Protein AF-A0A5M9HYX1-F1 (afdb_monomer_lite)

Structure (mmCIF, N/CA/C/O backbone):
data_AF-A0A5M9HYX1-F1
#
_entry.id   AF-A0A5M9HYX1-F1
#
loop_
_atom_site.group_PDB
_atom_site.id
_atom_site.type_symbol
_atom_site.label_atom_id
_atom_site.label_alt_id
_atom_site.label_comp_id
_atom_site.label_asym_id
_atom_site.label_entity_id
_atom_site.label_seq_id
_atom_site.pdbx_PDB_ins_code
_atom_site.Cartn_x
_atom_site.Cartn_y
_atom_site.Cartn_z
_atom_site.occupancy
_atom_site.B_iso_or_equiv
_atom_site.auth_seq_id
_atom_site.auth_comp_id
_atom_site.auth_asym_id
_atom_site.auth_atom_id
_atom_site.pdbx_PDB_model_num
ATOM 1 N N . MET A 1 1 ? -24.600 7.140 15.217 1.00 77.19 1 MET A N 1
ATOM 2 C CA . MET A 1 1 ? -23.310 6.433 15.011 1.00 77.19 1 MET A CA 1
ATOM 3 C C . MET A 1 1 ? -22.660 6.728 13.657 1.00 77.19 1 MET A C 1
ATOM 5 O O . MET A 1 1 ? -21.589 7.320 13.656 1.00 77.19 1 MET A O 1
ATOM 9 N N . LYS A 1 2 ? -23.303 6.422 12.515 1.00 79.56 2 LYS A N 1
ATOM 10 C CA . LYS A 1 2 ? -22.749 6.652 11.156 1.00 79.56 2 LYS A CA 1
ATOM 11 C C . LYS A 1 2 ? -22.252 8.087 10.901 1.00 79.56 2 LYS A C 1
ATOM 13 O O . LYS A 1 2 ? -21.089 8.282 10.567 1.00 79.56 2 LYS A O 1
ATOM 18 N N . LYS A 1 3 ? -23.114 9.088 11.138 1.00 82.44 3 LYS A N 1
ATOM 19 C CA . LYS A 1 3 ? -22.790 10.520 10.962 1.00 82.44 3 LYS A CA 1
ATOM 20 C C . LYS A 1 3 ? -21.574 10.959 11.788 1.00 82.44 3 LYS A C 1
ATOM 22 O O . LYS A 1 3 ? -20.745 11.717 11.305 1.00 82.44 3 LYS A O 1
ATOM 27 N N . LEU A 1 4 ? -21.450 10.440 13.010 1.00 81.88 4 LEU A N 1
ATOM 28 C CA . LEU A 1 4 ? -20.350 10.779 13.909 1.00 81.88 4 LEU A CA 1
ATOM 29 C C . LEU A 1 4 ? -19.015 10.194 13.427 1.00 81.88 4 LEU A C 1
ATOM 31 O O . LEU A 1 4 ? -18.006 10.895 13.443 1.00 81.88 4 LEU A O 1
ATOM 35 N N . ALA A 1 5 ? -19.015 8.934 12.978 1.00 79.81 5 ALA A N 1
ATOM 36 C CA . ALA A 1 5 ? -17.814 8.285 12.451 1.00 79.81 5 ALA A CA 1
ATOM 37 C C . ALA A 1 5 ? -17.297 9.026 11.212 1.00 79.81 5 ALA A C 1
ATOM 39 O O . ALA A 1 5 ? -16.111 9.341 11.130 1.00 79.81 5 ALA A O 1
ATOM 40 N N . PHE A 1 6 ? -18.211 9.384 10.305 1.00 84.19 6 PHE A N 1
ATOM 41 C CA . PHE A 1 6 ? -17.900 10.166 9.114 1.00 84.19 6 PHE A CA 1
ATOM 42 C C . PHE A 1 6 ? -17.363 11.562 9.453 1.00 84.19 6 PHE A C 1
ATOM 44 O O . PHE A 1 6 ? -16.302 11.945 8.967 1.00 84.19 6 PHE A O 1
ATOM 51 N N . TYR A 1 7 ? -18.045 12.303 10.334 1.00 85.62 7 TYR A N 1
ATOM 52 C CA . TYR A 1 7 ? -17.614 13.643 10.738 1.00 85.62 7 TYR A CA 1
ATOM 53 C C . TYR A 1 7 ? -16.210 13.632 11.348 1.00 85.62 7 TYR A C 1
ATOM 55 O O . TYR A 1 7 ? -15.381 14.484 11.037 1.00 85.62 7 TYR A O 1
ATOM 63 N N . ARG A 1 8 ? -15.905 12.634 12.184 1.00 83.31 8 ARG A N 1
ATOM 64 C CA . ARG A 1 8 ? -14.584 12.521 12.805 1.00 83.31 8 ARG A CA 1
ATOM 65 C C . ARG A 1 8 ? -13.491 12.146 11.811 1.00 83.31 8 ARG A C 1
ATOM 67 O O . ARG A 1 8 ? -12.391 12.685 11.909 1.00 83.31 8 ARG A O 1
ATOM 74 N N . LEU A 1 9 ? -13.794 11.268 10.856 1.00 84.00 9 LEU A N 1
ATOM 75 C CA . LEU A 1 9 ? -12.880 10.945 9.762 1.00 84.00 9 LEU A CA 1
ATOM 76 C C . LEU A 1 9 ? -12.568 12.202 8.932 1.00 84.00 9 LEU A C 1
ATOM 78 O O . LEU A 1 9 ? -11.401 12.521 8.724 1.00 84.00 9 LEU A O 1
ATOM 82 N N . MET A 1 10 ? -13.599 12.963 8.550 1.00 86.75 10 MET A N 1
ATOM 83 C CA . MET A 1 10 ? -13.468 14.243 7.841 1.00 86.75 10 MET A CA 1
ATOM 84 C C . MET A 1 10 ? -12.666 15.280 8.632 1.00 86.75 10 MET A C 1
ATOM 86 O O . MET A 1 10 ? -11.810 15.953 8.068 1.00 86.75 10 MET A O 1
ATOM 90 N N . LEU A 1 11 ? -12.889 15.392 9.944 1.00 86.19 11 LEU A N 1
ATOM 91 C CA . LEU A 1 11 ? -12.129 16.303 10.801 1.00 86.19 11 LEU A CA 1
ATOM 92 C C . LEU A 1 11 ? -10.643 15.920 10.858 1.00 86.19 11 LEU A C 1
ATOM 94 O O . LEU A 1 11 ? -9.778 16.787 10.751 1.00 86.19 11 LEU A O 1
ATOM 98 N N . SER A 1 12 ? -10.348 14.624 11.001 1.00 83.94 12 SER A N 1
ATOM 99 C CA . SER A 1 12 ? -8.974 14.105 10.993 1.00 83.94 12 SER A CA 1
ATOM 100 C C . SER A 1 12 ? -8.287 14.368 9.652 1.00 83.94 12 SER A C 1
ATOM 102 O O . SER A 1 12 ? -7.138 14.810 9.616 1.00 83.94 12 SER A O 1
ATOM 104 N N . LEU A 1 13 ? -9.020 14.185 8.550 1.00 86.62 13 LEU A N 1
ATOM 105 C CA . LEU A 1 13 ? -8.536 14.496 7.212 1.00 86.62 13 LEU A CA 1
ATOM 106 C C . LEU A 1 13 ? -8.251 15.989 7.046 1.00 86.62 13 LEU A C 1
ATOM 108 O O . LEU A 1 13 ? -7.158 16.358 6.630 1.00 86.62 13 LEU A O 1
ATOM 112 N N . ARG A 1 14 ? -9.196 16.847 7.439 1.00 89.25 14 ARG A N 1
ATOM 113 C CA . ARG A 1 14 ? -9.050 18.305 7.368 1.00 89.25 14 ARG A CA 1
ATOM 114 C C . ARG A 1 14 ? -7.842 18.789 8.163 1.00 89.25 14 ARG A C 1
ATOM 116 O O . ARG A 1 14 ? -7.107 19.642 7.683 1.00 89.25 14 ARG A O 1
ATOM 123 N N . ARG A 1 15 ? -7.610 18.234 9.356 1.00 87.81 15 ARG A N 1
ATOM 124 C CA . ARG A 1 15 ? -6.464 18.603 10.200 1.00 87.81 15 ARG A CA 1
ATOM 125 C C . ARG A 1 15 ? -5.123 18.252 9.553 1.00 87.81 15 ARG A C 1
ATOM 127 O O . ARG A 1 15 ? -4.161 18.989 9.719 1.00 87.81 15 ARG A O 1
ATOM 134 N N . ASN A 1 16 ? -5.065 17.141 8.825 1.00 88.81 16 ASN A N 1
ATOM 135 C CA . ASN A 1 16 ? -3.835 16.635 8.220 1.00 88.81 16 ASN A CA 1
ATOM 136 C C . ASN A 1 16 ? -3.693 16.993 6.728 1.00 88.81 16 ASN A C 1
ATOM 138 O O . ASN A 1 16 ? -2.739 16.546 6.098 1.00 88.81 16 ASN A O 1
ATOM 142 N N . ILE A 1 17 ? -4.599 17.794 6.150 1.00 89.69 17 ILE A N 1
ATOM 143 C CA . ILE A 1 17 ? -4.681 17.994 4.694 1.00 89.69 17 ILE A CA 1
ATOM 144 C C . ILE A 1 17 ? -3.400 18.576 4.088 1.00 89.69 17 ILE A C 1
ATOM 146 O O . ILE A 1 17 ? -2.934 18.082 3.069 1.00 89.69 17 ILE A O 1
ATOM 150 N N . LEU A 1 18 ? -2.779 19.563 4.741 1.00 90.88 18 LEU A N 1
ATOM 151 C CA . LEU A 1 18 ? -1.524 20.163 4.270 1.00 90.88 18 LEU A CA 1
ATOM 152 C C . LEU A 1 18 ? -0.380 19.147 4.256 1.00 90.88 18 LEU A C 1
ATOM 154 O O . LEU A 1 18 ? 0.424 19.114 3.332 1.00 90.88 18 LEU A O 1
ATOM 158 N N . LEU A 1 19 ? -0.339 18.282 5.266 1.00 91.75 19 LEU A N 1
ATOM 159 C CA . LEU A 1 19 ? 0.675 17.246 5.395 1.00 91.75 19 LEU A CA 1
ATOM 160 C C . LEU A 1 19 ? 0.443 16.105 4.390 1.00 91.75 19 LEU A C 1
ATOM 162 O O . LEU A 1 19 ? 1.401 15.564 3.848 1.00 91.75 19 LEU A O 1
ATOM 166 N N . PHE A 1 20 ? -0.813 15.790 4.070 1.00 91.19 20 PHE A N 1
ATOM 167 C CA . PHE A 1 20 ? -1.160 14.880 2.978 1.00 91.19 20 PHE A CA 1
ATOM 168 C C . PHE A 1 20 ? -0.775 15.428 1.608 1.00 91.19 20 PHE A C 1
ATOM 170 O O . PHE A 1 20 ? -0.193 14.698 0.811 1.00 91.19 20 PHE A O 1
ATOM 177 N N . LEU A 1 21 ? -1.035 16.711 1.347 1.00 90.81 21 LEU A N 1
ATOM 178 C CA . LEU A 1 21 ? -0.577 17.368 0.123 1.00 90.81 21 LEU A CA 1
ATOM 179 C C . LEU A 1 21 ? 0.949 17.337 0.027 1.00 90.81 21 LEU A C 1
ATOM 181 O O . LEU A 1 21 ? 1.484 16.987 -1.020 1.00 90.81 21 LEU A O 1
ATOM 185 N N . PHE A 1 22 ? 1.648 17.608 1.131 1.00 93.19 22 PHE A N 1
ATOM 186 C CA . PHE A 1 22 ? 3.102 17.486 1.191 1.00 93.19 22 PHE A CA 1
ATOM 187 C C . PHE A 1 22 ? 3.576 16.064 0.849 1.00 93.19 22 PHE A C 1
ATOM 189 O O . PHE A 1 22 ? 4.457 15.910 0.009 1.00 93.19 22 PHE A O 1
ATOM 196 N N . TYR A 1 23 ? 2.956 15.019 1.410 1.00 92.81 23 TYR A N 1
ATOM 197 C CA . TYR A 1 23 ? 3.283 13.629 1.066 1.00 92.81 23 TYR A CA 1
ATOM 198 C C . TYR A 1 23 ? 3.056 13.308 -0.412 1.00 92.81 23 TYR A C 1
ATOM 200 O O . TYR A 1 23 ? 3.896 12.641 -1.011 1.00 92.81 23 TYR A O 1
ATOM 208 N N . MET A 1 24 ? 1.975 13.809 -1.015 1.00 89.81 24 MET A N 1
ATOM 209 C CA . MET A 1 24 ? 1.713 13.634 -2.448 1.00 89.81 24 MET A CA 1
ATOM 210 C C . MET A 1 24 ? 2.771 14.328 -3.312 1.00 89.81 24 MET A C 1
ATOM 212 O O . MET A 1 24 ? 3.262 13.736 -4.269 1.00 89.81 24 MET A O 1
ATOM 216 N N . VAL A 1 25 ? 3.162 15.557 -2.964 1.00 91.06 25 VAL A N 1
ATOM 217 C CA . VAL A 1 25 ? 4.220 16.288 -3.680 1.00 91.06 25 VAL A CA 1
ATOM 218 C C . VAL A 1 25 ? 5.556 15.559 -3.551 1.00 91.06 25 VAL A C 1
ATOM 220 O O . VAL A 1 25 ? 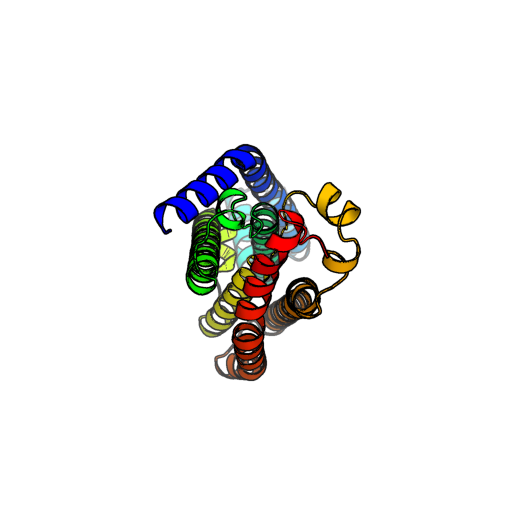6.224 15.338 -4.558 1.00 91.06 25 VAL A O 1
ATOM 223 N N . CYS A 1 26 ? 5.925 15.121 -2.344 1.00 91.88 26 CYS A N 1
ATOM 224 C CA . CYS A 1 26 ? 7.136 14.331 -2.132 1.00 91.88 26 CYS A CA 1
ATOM 225 C C . CYS A 1 26 ? 7.109 13.020 -2.921 1.00 91.88 26 CYS A C 1
ATOM 227 O O . CYS A 1 26 ? 8.112 12.681 -3.537 1.00 91.88 26 CYS A O 1
ATOM 229 N N . TYR A 1 27 ? 5.978 12.309 -2.942 1.00 90.94 27 TYR A N 1
ATOM 230 C CA . TYR A 1 27 ? 5.803 11.102 -3.751 1.00 90.94 27 TYR A CA 1
ATOM 231 C C . TYR A 1 27 ? 6.035 11.386 -5.238 1.00 90.94 27 TYR A C 1
ATOM 233 O O . TYR A 1 27 ? 6.806 10.672 -5.873 1.00 90.94 27 TYR A O 1
ATOM 241 N N . LEU A 1 28 ? 5.431 12.442 -5.792 1.00 88.50 28 LEU A N 1
ATOM 242 C CA . LEU A 1 28 ? 5.590 12.792 -7.206 1.00 88.50 28 LEU A CA 1
ATOM 243 C C . LEU A 1 28 ? 7.037 13.167 -7.540 1.00 88.50 28 LEU A C 1
ATOM 245 O O . LEU A 1 28 ? 7.610 12.620 -8.475 1.00 88.50 28 LEU A O 1
ATOM 249 N N . VAL A 1 29 ? 7.655 14.054 -6.757 1.00 90.88 29 VAL A N 1
ATOM 250 C CA . VAL A 1 29 ? 9.040 14.486 -7.002 1.00 90.88 29 VAL A CA 1
ATOM 251 C C . VAL A 1 29 ? 10.006 13.311 -6.867 1.00 90.88 29 VAL A C 1
ATOM 253 O O . VAL A 1 29 ? 10.835 13.091 -7.746 1.00 90.88 29 VAL A O 1
ATOM 256 N N . LEU A 1 30 ? 9.887 12.527 -5.793 1.00 91.50 30 LEU A N 1
ATOM 257 C CA . LEU A 1 30 ? 10.798 11.419 -5.520 1.00 91.50 30 LEU A CA 1
ATOM 258 C C . LEU A 1 30 ? 10.635 10.282 -6.534 1.00 91.50 30 LEU A C 1
ATOM 260 O O . LEU A 1 30 ? 11.639 9.750 -6.999 1.00 91.50 30 LEU A O 1
ATOM 264 N N . SER A 1 31 ? 9.398 9.945 -6.915 1.00 89.00 31 SER A N 1
ATOM 265 C CA . SER A 1 31 ? 9.146 8.927 -7.942 1.00 89.00 31 SER A CA 1
ATOM 266 C C . SER A 1 31 ? 9.724 9.342 -9.294 1.00 89.00 31 SER A C 1
ATOM 268 O O . SER A 1 31 ? 10.441 8.549 -9.894 1.00 89.00 31 SER A O 1
ATOM 270 N N . ILE A 1 32 ? 9.525 10.593 -9.732 1.00 88.62 32 ILE A N 1
ATOM 271 C CA . ILE A 1 32 ? 10.112 11.117 -10.977 1.00 88.62 32 ILE A CA 1
ATOM 272 C C . ILE A 1 32 ? 11.642 11.047 -10.938 1.00 88.62 32 ILE A C 1
ATOM 274 O O . ILE A 1 32 ? 12.259 10.582 -11.895 1.00 88.62 32 ILE A O 1
ATOM 278 N N . VAL A 1 33 ? 12.266 11.490 -9.842 1.00 92.00 33 VAL A N 1
ATOM 279 C CA . VAL A 1 33 ? 13.731 11.475 -9.701 1.00 92.00 33 VAL A CA 1
ATOM 280 C C . VAL A 1 33 ? 14.272 10.049 -9.763 1.00 92.00 33 VAL A C 1
ATOM 282 O O . VAL A 1 33 ? 15.200 9.789 -10.5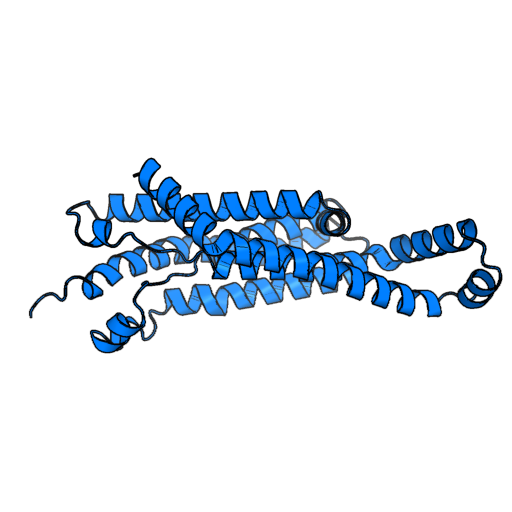24 1.00 92.00 33 VAL A O 1
ATOM 285 N N . VAL A 1 34 ? 13.687 9.119 -9.004 1.00 92.38 34 VAL A N 1
ATOM 286 C CA . VAL A 1 34 ? 14.159 7.728 -8.964 1.00 92.38 34 VAL A CA 1
ATOM 287 C C . VAL A 1 34 ? 13.928 7.021 -10.291 1.00 92.38 34 VAL A C 1
ATOM 289 O O . VAL A 1 34 ? 14.829 6.345 -10.771 1.00 92.38 34 VAL A O 1
ATOM 292 N N . ILE A 1 35 ? 12.774 7.212 -10.925 1.00 89.00 35 ILE A N 1
ATOM 293 C CA . ILE A 1 35 ? 12.481 6.605 -12.225 1.00 89.00 35 ILE A CA 1
ATOM 294 C C . ILE A 1 35 ? 13.428 7.128 -13.305 1.00 89.00 35 ILE A C 1
ATOM 296 O O . ILE A 1 35 ? 13.983 6.327 -14.053 1.00 89.00 35 ILE A O 1
ATOM 300 N N . ASN A 1 36 ? 13.671 8.440 -13.369 1.00 89.31 36 ASN A N 1
ATOM 301 C CA . ASN A 1 36 ? 14.640 9.000 -14.312 1.00 89.31 36 ASN A CA 1
ATOM 302 C C . ASN A 1 36 ? 16.054 8.482 -14.036 1.00 89.31 36 ASN A C 1
ATOM 304 O O . ASN A 1 36 ? 16.766 8.131 -14.970 1.00 89.31 36 ASN A O 1
ATOM 308 N N . HIS A 1 37 ? 16.449 8.389 -12.764 1.00 91.69 37 HIS A N 1
ATOM 309 C CA . HIS A 1 37 ? 17.758 7.865 -12.385 1.00 91.69 37 HIS A CA 1
ATOM 310 C C . HIS A 1 37 ? 17.932 6.396 -12.786 1.00 91.69 37 HIS A C 1
ATOM 312 O O . HIS A 1 37 ? 18.950 6.040 -13.369 1.00 91.69 37 HIS A O 1
ATOM 318 N N . VAL A 1 38 ? 16.930 5.555 -12.523 1.00 91.56 38 VAL A N 1
ATOM 319 C CA . VAL A 1 38 ? 16.941 4.135 -12.899 1.00 91.56 38 VAL A CA 1
ATOM 320 C C . VAL A 1 38 ? 16.935 3.973 -14.415 1.00 91.56 38 VAL A C 1
ATOM 322 O O . VAL A 1 38 ? 17.724 3.199 -14.938 1.00 91.56 38 VAL A O 1
ATOM 325 N N . THR A 1 39 ? 16.116 4.747 -15.129 1.00 90.06 39 THR A N 1
ATOM 326 C CA . THR A 1 39 ? 16.079 4.723 -16.601 1.00 90.06 39 THR A CA 1
ATOM 327 C C . THR A 1 39 ? 17.426 5.124 -17.190 1.00 90.06 39 THR A C 1
ATOM 329 O O . THR A 1 39 ? 17.899 4.484 -18.118 1.00 90.06 39 THR A O 1
ATOM 332 N N . TYR A 1 40 ? 18.075 6.144 -16.625 1.00 88.31 40 TYR A N 1
ATOM 333 C CA . TYR A 1 40 ? 19.410 6.567 -17.040 1.00 88.31 40 TYR A CA 1
ATOM 334 C C . TYR A 1 40 ? 20.468 5.483 -16.800 1.00 88.31 40 TYR A C 1
ATOM 336 O O . TYR A 1 40 ? 21.314 5.264 -17.659 1.00 88.31 40 TYR A O 1
ATOM 344 N N . TRP A 1 41 ? 20.406 4.781 -15.665 1.00 90.31 41 TRP A N 1
ATOM 345 C CA . TRP A 1 41 ? 21.292 3.647 -15.392 1.00 90.31 41 TRP A CA 1
ATOM 346 C C . TRP A 1 41 ? 21.072 2.487 -16.361 1.00 90.31 41 TRP A C 1
ATOM 348 O O . TRP A 1 41 ? 22.038 2.004 -16.935 1.00 90.31 41 TRP A O 1
ATOM 358 N N . LEU A 1 42 ? 19.818 2.088 -16.586 1.00 90.00 42 LEU A N 1
ATOM 359 C CA . LEU A 1 42 ? 19.474 1.018 -17.527 1.00 90.00 42 LEU A CA 1
ATOM 360 C C . LEU A 1 42 ? 19.842 1.381 -18.969 1.00 90.00 42 LEU A C 1
ATOM 362 O O . LEU A 1 42 ? 20.202 0.510 -19.751 1.00 90.00 42 LEU A O 1
ATOM 366 N N . ALA A 1 43 ? 19.801 2.665 -19.328 1.00 87.88 43 ALA A N 1
ATOM 367 C CA . ALA A 1 43 ? 20.183 3.117 -20.658 1.00 87.88 43 ALA A CA 1
ATOM 368 C C . ALA A 1 43 ? 21.663 2.844 -20.984 1.00 87.88 43 ALA A C 1
ATOM 370 O O . ALA A 1 43 ? 21.988 2.652 -22.152 1.00 87.88 43 ALA A O 1
ATOM 371 N N . PHE A 1 44 ? 22.555 2.771 -19.987 1.00 85.94 44 PHE A N 1
ATOM 372 C CA . PHE A 1 44 ? 23.962 2.422 -20.226 1.00 85.94 44 PHE A CA 1
ATOM 373 C C . PHE A 1 44 ? 24.171 0.987 -20.702 1.00 85.94 44 PHE A C 1
ATOM 375 O O . PHE A 1 44 ? 25.194 0.717 -21.332 1.00 85.94 44 PHE A O 1
ATOM 382 N N . ASP A 1 45 ? 23.218 0.094 -20.445 1.00 86.06 45 ASP A N 1
ATOM 383 C CA . ASP A 1 45 ? 23.288 -1.287 -20.920 1.00 86.06 45 ASP A CA 1
ATOM 384 C C . ASP A 1 45 ? 22.979 -1.389 -22.429 1.00 86.06 45 ASP A C 1
ATOM 386 O O . ASP A 1 45 ? 23.237 -2.424 -23.046 1.00 86.06 45 ASP A O 1
ATOM 390 N N . TYR A 1 46 ? 22.483 -0.309 -23.052 1.00 85.25 46 TYR A N 1
ATOM 391 C CA . TYR A 1 46 ? 22.185 -0.261 -24.482 1.00 85.25 46 TYR A CA 1
ATOM 392 C C . TYR A 1 46 ? 23.386 0.271 -25.277 1.00 85.25 46 TYR A C 1
ATOM 394 O O . TYR A 1 46 ? 23.837 1.399 -25.046 1.00 85.25 46 TYR A O 1
ATOM 402 N N . PRO A 1 47 ? 23.882 -0.483 -26.275 1.00 81.94 47 PRO A N 1
ATOM 403 C CA . PRO A 1 47 ? 25.095 -0.128 -27.016 1.00 81.94 47 PRO A CA 1
ATOM 404 C C . PRO A 1 47 ? 24.952 1.180 -27.808 1.00 81.94 47 PRO A C 1
ATOM 406 O O . PRO A 1 47 ? 25.917 1.934 -27.946 1.00 81.94 47 PRO A O 1
ATOM 409 N N . ASP A 1 48 ? 23.739 1.486 -28.271 1.00 83.12 48 ASP A N 1
ATOM 410 C CA . ASP A 1 48 ? 23.445 2.667 -29.086 1.00 83.12 48 ASP A CA 1
ATOM 411 C C . ASP A 1 48 ? 23.105 3.913 -28.255 1.00 83.12 48 ASP A C 1
ATOM 413 O O . ASP A 1 48 ? 22.881 4.991 -28.804 1.00 83.12 48 ASP A O 1
ATOM 417 N N . PHE A 1 49 ? 23.091 3.826 -26.922 1.00 84.62 49 PHE A N 1
ATOM 418 C CA . PHE A 1 49 ? 22.699 4.958 -26.079 1.00 84.62 49 PHE A CA 1
ATOM 419 C C . PHE A 1 49 ? 23.585 6.190 -26.306 1.00 84.62 49 PHE A C 1
ATOM 421 O O . PHE A 1 49 ? 23.086 7.290 -26.544 1.00 84.62 49 PHE A O 1
ATOM 428 N N . ILE A 1 50 ? 24.910 6.012 -26.308 1.00 84.06 50 ILE A N 1
ATOM 429 C CA . ILE A 1 50 ? 25.863 7.120 -26.485 1.00 84.06 50 ILE A CA 1
ATOM 430 C C . ILE A 1 50 ? 25.757 7.718 -27.895 1.00 84.06 50 ILE A C 1
ATOM 432 O O . ILE A 1 50 ? 25.869 8.937 -28.054 1.00 84.06 50 ILE A O 1
ATOM 436 N N . SER A 1 51 ? 25.540 6.890 -28.922 1.00 83.88 51 SER A N 1
ATOM 437 C CA . SER A 1 51 ? 25.417 7.358 -30.307 1.00 83.88 51 SER A CA 1
ATOM 438 C C . SER A 1 51 ? 24.114 8.134 -30.509 1.00 83.88 51 SER A C 1
ATOM 440 O O . SER A 1 51 ? 24.156 9.252 -31.023 1.00 83.88 51 SER A O 1
ATOM 442 N N . ILE A 1 52 ? 22.987 7.621 -30.010 1.00 84.12 52 ILE A N 1
ATOM 443 C CA . ILE A 1 52 ? 21.671 8.270 -30.084 1.00 84.12 52 ILE A CA 1
ATOM 444 C C . ILE A 1 52 ? 21.679 9.596 -29.313 1.00 84.12 52 ILE A C 1
ATOM 446 O O . ILE A 1 52 ? 21.293 10.626 -29.866 1.00 84.12 52 ILE A O 1
ATOM 450 N N . VAL A 1 53 ? 22.215 9.634 -28.090 1.00 84.31 53 VAL A N 1
ATOM 451 C CA . VAL A 1 53 ? 22.332 10.887 -27.315 1.00 84.31 53 VAL A CA 1
ATOM 452 C C . VAL A 1 53 ? 23.169 11.930 -28.061 1.00 84.31 53 VAL A C 1
ATOM 454 O O . VAL A 1 53 ? 22.830 13.114 -28.057 1.00 84.31 53 VAL A O 1
ATOM 457 N N . ARG A 1 54 ? 24.235 11.506 -28.752 1.00 84.62 54 ARG A N 1
ATOM 458 C CA . ARG A 1 54 ? 25.108 12.400 -29.526 1.00 84.62 54 ARG A CA 1
ATOM 459 C C . ARG A 1 54 ? 24.443 12.954 -30.784 1.00 84.62 54 ARG A C 1
ATOM 461 O O . ARG A 1 54 ? 24.765 14.072 -31.178 1.00 84.62 54 ARG A O 1
ATOM 468 N N . THR A 1 55 ? 23.536 12.199 -31.407 1.00 85.94 55 THR A N 1
ATOM 469 C CA . THR A 1 55 ? 22.765 12.675 -32.571 1.00 85.94 55 THR A CA 1
ATOM 470 C C . THR A 1 55 ? 21.779 13.783 -32.200 1.00 85.94 55 THR A C 1
ATOM 472 O O . THR A 1 55 ? 21.457 14.617 -33.041 1.00 85.94 55 THR A O 1
ATOM 475 N N . GLY A 1 56 ? 21.323 13.823 -30.941 1.00 80.88 56 GLY A N 1
ATOM 476 C CA . GLY A 1 56 ? 20.361 14.816 -30.460 1.00 80.88 56 GLY A CA 1
ATOM 477 C C . GLY A 1 56 ? 18.951 14.657 -31.040 1.00 80.88 56 GLY A C 1
ATOM 478 O O . GLY A 1 56 ? 18.111 15.536 -30.828 1.00 80.88 56 GLY A O 1
ATOM 479 N N . ASP A 1 57 ? 18.675 13.562 -31.756 1.00 87.56 57 ASP A N 1
ATOM 480 C CA . ASP A 1 57 ? 17.356 13.292 -32.317 1.00 87.56 57 ASP A CA 1
ATOM 481 C C . ASP A 1 57 ? 16.388 12.865 -31.208 1.00 87.56 57 ASP A C 1
ATOM 483 O O . ASP A 1 57 ? 16.551 11.835 -30.549 1.00 87.56 57 ASP A O 1
ATOM 487 N N . ARG A 1 58 ? 15.357 13.687 -30.994 1.00 86.81 58 ARG A N 1
ATOM 488 C CA . ARG A 1 58 ? 14.352 13.453 -29.954 1.00 86.81 58 ARG A CA 1
ATOM 489 C C . ARG A 1 58 ? 13.505 12.217 -30.227 1.00 86.81 58 ARG A C 1
ATOM 491 O O . ARG A 1 58 ? 13.053 11.613 -29.262 1.00 86.81 58 ARG A O 1
ATOM 498 N N . SER A 1 59 ? 13.278 11.866 -31.492 1.00 89.69 59 SER A N 1
ATOM 499 C CA . SER A 1 59 ? 12.446 10.716 -31.858 1.00 89.69 59 SER A CA 1
ATOM 500 C C . SER A 1 59 ? 13.135 9.405 -31.480 1.00 89.69 59 SER A C 1
ATOM 502 O O . SER A 1 59 ? 12.608 8.640 -30.679 1.00 89.69 59 SER A O 1
ATOM 504 N N . LEU A 1 60 ? 14.386 9.236 -31.913 1.00 87.19 60 LEU A N 1
ATOM 505 C CA . LEU A 1 60 ? 15.221 8.084 -31.569 1.00 87.19 60 LEU A CA 1
ATOM 506 C C . LEU A 1 60 ? 15.446 7.954 -30.057 1.00 87.19 60 LEU A C 1
ATOM 508 O O . LEU A 1 60 ? 15.429 6.850 -29.518 1.00 87.19 60 LEU A O 1
ATOM 512 N N . LEU A 1 61 ? 15.624 9.078 -29.352 1.00 86.31 61 LEU A N 1
ATOM 513 C CA . LEU A 1 61 ? 15.748 9.068 -27.894 1.00 86.31 61 LEU A CA 1
ATOM 514 C C . LEU A 1 61 ? 14.445 8.612 -27.214 1.00 86.31 61 LEU A C 1
ATOM 516 O O . LEU A 1 61 ? 14.494 7.873 -26.233 1.00 86.31 61 LEU A O 1
ATOM 520 N N . GLN A 1 62 ? 13.286 9.054 -27.710 1.00 87.44 62 GLN A N 1
ATOM 521 C CA . GLN A 1 62 ? 11.983 8.637 -27.185 1.00 87.44 62 GLN A CA 1
ATOM 522 C C . GLN A 1 62 ? 11.737 7.146 -27.411 1.00 87.44 62 GLN A C 1
ATOM 524 O O . GLN A 1 62 ? 11.322 6.465 -26.473 1.00 87.44 62 GLN A O 1
ATOM 529 N N . ASP A 1 63 ? 12.044 6.643 -28.605 1.00 88.25 63 ASP A N 1
ATOM 530 C CA . ASP A 1 63 ? 11.895 5.228 -28.945 1.00 88.25 63 ASP A CA 1
ATOM 531 C C . ASP A 1 63 ? 12.798 4.352 -28.068 1.00 88.25 63 ASP A C 1
ATOM 533 O O . ASP A 1 63 ? 12.332 3.365 -27.497 1.00 88.25 63 ASP A O 1
ATOM 537 N N . LEU A 1 64 ? 14.055 4.764 -27.860 1.00 88.38 64 LEU A N 1
ATOM 538 C CA . LEU A 1 64 ? 14.986 4.072 -26.967 1.00 88.38 64 LEU A CA 1
ATOM 539 C C . LEU A 1 64 ? 14.475 4.044 -25.519 1.00 88.38 64 LEU A C 1
ATOM 541 O O . LEU A 1 64 ? 14.471 2.994 -24.883 1.00 88.38 64 LEU A O 1
ATOM 545 N N . VAL A 1 65 ? 14.013 5.180 -24.985 1.00 87.94 65 VAL A N 1
ATOM 546 C CA . VAL A 1 65 ? 13.456 5.244 -23.620 1.00 87.94 65 VAL A CA 1
ATOM 547 C C . VAL A 1 65 ? 12.223 4.353 -23.488 1.00 87.94 65 VAL A C 1
ATOM 549 O O . VAL A 1 65 ? 12.065 3.664 -22.481 1.00 87.94 65 VAL A O 1
ATOM 552 N N . PHE A 1 66 ? 11.353 4.337 -24.495 1.00 87.31 66 PHE A N 1
ATOM 553 C CA . PHE A 1 66 ? 10.168 3.488 -24.489 1.00 87.31 66 PHE A CA 1
ATOM 554 C C . PHE A 1 66 ? 10.535 2.001 -24.520 1.00 87.31 66 PHE A C 1
ATOM 556 O O . PHE A 1 66 ? 9.968 1.213 -23.760 1.00 87.31 66 PHE A O 1
ATOM 563 N N . GLN A 1 67 ? 11.533 1.629 -25.323 1.00 89.00 67 GLN A N 1
ATOM 564 C CA . GLN A 1 67 ? 12.072 0.274 -25.363 1.00 89.00 67 GLN A CA 1
ATOM 565 C C . GLN A 1 67 ? 12.653 -0.146 -24.005 1.00 89.00 67 GLN A C 1
ATOM 567 O O . GLN A 1 67 ? 12.283 -1.204 -23.497 1.00 89.00 67 GLN A O 1
ATOM 572 N N . ILE A 1 68 ? 13.467 0.708 -23.369 1.00 89.69 68 ILE A N 1
ATOM 573 C CA . ILE A 1 68 ? 14.015 0.465 -22.022 1.00 89.69 68 ILE A CA 1
ATOM 574 C C . ILE A 1 68 ? 12.890 0.187 -21.021 1.00 89.69 68 ILE A C 1
ATOM 576 O O . ILE A 1 68 ? 12.981 -0.752 -20.225 1.00 89.69 68 ILE A O 1
ATOM 580 N N . ILE A 1 69 ? 11.821 0.989 -21.061 1.00 86.81 69 ILE A N 1
ATOM 581 C CA . ILE A 1 69 ? 10.677 0.852 -20.153 1.00 86.81 69 ILE A CA 1
ATOM 582 C C . ILE A 1 69 ? 9.946 -0.477 -20.367 1.00 86.81 69 ILE A C 1
ATOM 584 O O . ILE A 1 69 ? 9.589 -1.133 -19.387 1.00 86.81 69 ILE A O 1
ATOM 588 N N . ILE A 1 70 ? 9.729 -0.881 -21.620 1.00 85.94 70 ILE A N 1
ATOM 589 C CA . ILE A 1 70 ? 9.056 -2.144 -21.951 1.00 85.94 70 ILE A CA 1
ATOM 590 C C . ILE A 1 70 ? 9.906 -3.345 -21.538 1.00 85.94 70 ILE A C 1
ATOM 592 O O . ILE A 1 70 ? 9.394 -4.272 -20.914 1.00 85.94 70 ILE A O 1
ATOM 596 N N . GLU A 1 71 ? 11.197 -3.343 -21.857 1.00 87.62 71 GLU A N 1
ATOM 597 C CA . GLU A 1 71 ? 12.077 -4.479 -21.567 1.00 87.62 71 GLU A CA 1
ATOM 598 C C . GLU A 1 71 ? 12.315 -4.649 -20.059 1.00 87.62 71 GLU A C 1
ATOM 600 O O . GLU A 1 71 ? 12.420 -5.772 -19.569 1.00 87.62 71 GLU A O 1
ATOM 605 N N . ASN A 1 72 ? 12.298 -3.551 -19.295 1.00 87.62 72 ASN A N 1
ATOM 606 C CA . ASN A 1 72 ? 12.531 -3.549 -17.847 1.00 87.62 72 ASN A CA 1
ATOM 607 C C . ASN A 1 72 ? 11.253 -3.320 -17.025 1.00 87.62 72 ASN A C 1
ATOM 609 O O . ASN A 1 72 ? 11.307 -2.844 -15.886 1.00 87.62 72 ASN A O 1
ATOM 613 N N . GLN A 1 73 ? 10.089 -3.670 -17.575 1.00 84.50 73 GLN A N 1
ATOM 614 C CA . GLN A 1 73 ? 8.776 -3.377 -16.991 1.00 84.50 73 GLN A CA 1
ATOM 615 C C . GLN A 1 73 ? 8.646 -3.831 -15.521 1.00 84.50 73 GLN A C 1
ATOM 617 O O . GLN A 1 73 ? 8.100 -3.110 -14.684 1.00 84.50 73 GLN A O 1
ATOM 622 N N . THR A 1 74 ? 9.203 -4.998 -15.171 1.00 84.50 74 THR A N 1
ATOM 623 C CA . THR A 1 74 ? 9.196 -5.555 -13.803 1.00 84.50 74 THR A CA 1
ATOM 624 C C . THR A 1 74 ? 9.910 -4.660 -12.789 1.00 84.50 74 THR A C 1
ATOM 626 O O . THR A 1 74 ? 9.432 -4.511 -11.664 1.00 84.50 74 THR A O 1
ATOM 629 N N . VAL A 1 75 ? 11.003 -4.001 -13.177 1.00 86.69 75 VAL A N 1
ATOM 630 C CA . VAL A 1 75 ? 11.749 -3.073 -12.312 1.00 86.69 75 VAL A CA 1
ATOM 631 C C . VAL A 1 75 ? 10.898 -1.844 -11.998 1.00 86.69 75 VAL A C 1
ATOM 633 O O . VAL A 1 75 ? 10.754 -1.466 -10.831 1.00 86.69 75 VAL A O 1
ATOM 636 N N . TYR A 1 76 ? 10.264 -1.260 -13.016 1.00 87.31 76 TYR A N 1
ATOM 637 C CA . TYR A 1 76 ? 9.375 -0.110 -12.842 1.00 87.31 76 TYR A CA 1
ATOM 638 C C . TYR A 1 76 ? 8.145 -0.449 -11.990 1.00 87.31 76 TYR A C 1
ATOM 640 O O . TYR A 1 76 ? 7.723 0.378 -11.177 1.00 87.31 76 TYR A O 1
ATOM 648 N N . HIS A 1 77 ? 7.617 -1.674 -12.087 1.00 85.25 77 HIS A N 1
ATOM 649 C CA . HIS A 1 77 ? 6.566 -2.158 -11.187 1.00 85.25 77 HIS A CA 1
ATOM 650 C C . HIS A 1 77 ? 7.007 -2.183 -9.732 1.00 85.25 77 HIS A C 1
ATOM 652 O O . HIS A 1 77 ? 6.308 -1.635 -8.882 1.00 85.25 77 HIS A O 1
ATOM 658 N N . CYS A 1 78 ? 8.164 -2.776 -9.439 1.00 86.31 78 CYS A N 1
ATOM 659 C CA . CYS A 1 78 ? 8.688 -2.860 -8.077 1.00 86.31 78 CYS A CA 1
ATOM 660 C C . CYS A 1 78 ? 8.896 -1.466 -7.469 1.00 86.31 78 CYS A C 1
ATOM 662 O O . CYS A 1 78 ? 8.511 -1.220 -6.325 1.00 86.31 78 CYS A O 1
ATOM 664 N N . ILE A 1 79 ? 9.445 -0.531 -8.249 1.00 88.31 79 ILE A N 1
ATOM 665 C CA . ILE A 1 79 ? 9.649 0.860 -7.824 1.00 88.31 79 ILE A CA 1
ATOM 666 C C . ILE A 1 79 ? 8.304 1.549 -7.562 1.00 88.31 79 ILE A C 1
ATOM 668 O O . ILE A 1 79 ? 8.107 2.145 -6.500 1.00 88.31 79 ILE A O 1
ATOM 672 N N . SER A 1 80 ? 7.356 1.439 -8.498 1.00 88.12 80 SER A N 1
ATOM 673 C CA . SER A 1 80 ? 6.016 2.021 -8.358 1.00 88.12 80 SER A CA 1
ATOM 674 C C . SER A 1 80 ? 5.276 1.446 -7.147 1.00 88.12 80 SER A C 1
ATOM 676 O O . SER A 1 80 ? 4.672 2.194 -6.373 1.00 88.12 80 SER A O 1
ATOM 678 N N . ALA A 1 81 ? 5.391 0.139 -6.908 1.00 86.88 81 ALA A N 1
ATOM 679 C CA . ALA A 1 81 ? 4.823 -0.531 -5.748 1.00 86.88 81 ALA A CA 1
ATOM 680 C C . ALA A 1 81 ? 5.419 -0.055 -4.433 1.00 86.88 81 ALA A C 1
ATOM 682 O O . ALA A 1 81 ? 4.666 0.274 -3.515 1.00 86.88 81 ALA A O 1
ATOM 683 N N . LEU A 1 82 ? 6.743 0.052 -4.351 1.00 88.62 82 LEU A N 1
ATOM 684 C CA . LEU A 1 82 ? 7.421 0.545 -3.160 1.00 88.62 82 LEU A CA 1
ATOM 685 C C . LEU A 1 82 ? 6.940 1.952 -2.797 1.00 88.62 82 LEU A C 1
ATOM 687 O O . LEU A 1 82 ? 6.527 2.188 -1.660 1.00 88.62 82 LEU A O 1
ATOM 691 N N . PHE A 1 83 ? 6.923 2.875 -3.762 1.00 90.06 83 PHE A N 1
ATOM 692 C CA . PHE A 1 83 ? 6.473 4.244 -3.510 1.00 90.06 83 PHE A CA 1
ATOM 693 C C . PHE A 1 83 ? 4.991 4.316 -3.145 1.00 90.06 83 PHE A C 1
ATOM 695 O O . PHE A 1 83 ? 4.618 5.042 -2.222 1.00 90.06 83 PHE A O 1
ATOM 702 N N . THR A 1 84 ? 4.145 3.558 -3.842 1.00 89.38 84 THR A N 1
ATOM 703 C CA . THR A 1 84 ? 2.693 3.559 -3.621 1.00 89.38 84 THR A CA 1
ATOM 704 C C . THR A 1 84 ? 2.346 2.998 -2.243 1.00 89.38 84 THR A C 1
ATOM 706 O O . THR A 1 84 ? 1.602 3.625 -1.486 1.00 89.38 84 THR A O 1
ATOM 709 N N . LEU A 1 85 ? 2.939 1.864 -1.861 1.00 87.94 85 LEU A N 1
ATOM 710 C CA . LEU A 1 85 ? 2.735 1.258 -0.544 1.00 87.94 85 LEU A CA 1
ATOM 711 C C . LEU A 1 85 ? 3.296 2.135 0.584 1.00 87.94 85 LEU A C 1
ATOM 713 O O . LEU A 1 85 ? 2.635 2.285 1.615 1.00 87.94 85 LEU A O 1
ATOM 717 N N . ALA A 1 86 ? 4.457 2.769 0.388 1.00 89.75 86 ALA A N 1
ATOM 718 C CA . ALA A 1 86 ? 5.033 3.695 1.364 1.00 89.75 86 ALA A CA 1
ATOM 719 C C . ALA A 1 86 ? 4.140 4.925 1.584 1.00 89.75 86 ALA A C 1
ATOM 721 O O . ALA A 1 86 ? 3.894 5.324 2.724 1.00 89.75 86 ALA A O 1
ATOM 722 N N . LEU A 1 87 ? 3.598 5.503 0.509 1.00 90.81 87 LEU A N 1
ATOM 723 C CA . LEU A 1 87 ? 2.676 6.633 0.589 1.00 90.81 87 LEU A CA 1
ATOM 724 C C . LEU A 1 87 ? 1.398 6.259 1.352 1.00 90.81 87 LEU A C 1
ATOM 726 O O . LEU A 1 87 ? 0.985 6.973 2.267 1.00 90.81 87 LEU A O 1
ATOM 730 N N . ILE A 1 88 ? 0.802 5.110 1.032 1.00 89.44 88 ILE A N 1
ATOM 731 C CA . ILE A 1 88 ? -0.399 4.604 1.712 1.00 89.44 88 ILE A CA 1
ATOM 732 C C . ILE A 1 88 ? -0.129 4.361 3.197 1.00 89.44 88 ILE A C 1
ATOM 734 O O . ILE A 1 88 ? -0.954 4.715 4.047 1.00 89.44 88 ILE A O 1
ATOM 738 N N . TRP A 1 89 ? 1.036 3.807 3.529 1.00 88.19 89 TRP A N 1
ATOM 739 C CA . TRP A 1 89 ? 1.464 3.627 4.911 1.00 88.19 89 TRP A CA 1
ATOM 740 C C . TRP A 1 89 ? 1.562 4.966 5.656 1.00 88.19 89 TRP A C 1
ATOM 742 O O . TRP A 1 89 ? 0.960 5.113 6.724 1.00 88.19 89 TRP A O 1
ATOM 752 N N . LEU A 1 90 ? 2.218 5.976 5.071 1.00 89.94 90 LEU A N 1
ATOM 753 C CA . LEU A 1 90 ? 2.332 7.325 5.647 1.00 89.94 90 LEU A CA 1
ATOM 754 C C . LEU A 1 90 ? 0.964 7.983 5.875 1.00 89.94 90 LEU A C 1
ATOM 756 O O . LEU A 1 90 ? 0.720 8.558 6.942 1.00 89.94 90 LEU A O 1
ATOM 760 N N . PHE A 1 91 ? 0.046 7.865 4.913 1.00 89.38 91 PHE A N 1
ATOM 761 C CA . PHE A 1 91 ? -1.334 8.336 5.065 1.00 89.38 91 PHE A CA 1
ATOM 762 C C . PHE A 1 91 ? -2.051 7.617 6.209 1.00 89.38 91 PHE A C 1
ATOM 764 O O . PHE A 1 91 ? -2.680 8.253 7.062 1.00 89.38 91 PHE A O 1
ATOM 771 N N . SER A 1 92 ? -1.924 6.292 6.270 1.00 86.88 92 SER A N 1
ATOM 772 C CA . SER A 1 92 ? -2.579 5.482 7.291 1.00 86.88 92 SER A CA 1
ATOM 773 C C . SER A 1 92 ? -2.069 5.774 8.705 1.00 86.88 92 SER A C 1
ATOM 775 O O . SER A 1 92 ? -2.871 5.824 9.645 1.00 86.88 92 SER A O 1
ATOM 777 N N . LEU A 1 93 ? -0.764 6.022 8.869 1.00 83.00 93 LEU A N 1
ATOM 778 C CA . LEU A 1 93 ? -0.152 6.389 10.152 1.00 83.00 93 LEU A CA 1
ATOM 779 C C . LEU A 1 93 ? -0.746 7.674 10.739 1.00 83.00 93 LEU A C 1
ATOM 781 O O . LEU A 1 93 ? -0.885 7.797 11.955 1.00 83.00 93 LEU A O 1
ATOM 785 N N . ARG A 1 94 ? -1.113 8.634 9.886 1.00 85.25 94 ARG A N 1
ATOM 786 C CA . ARG A 1 94 ? -1.671 9.931 10.302 1.00 85.25 94 ARG A CA 1
ATOM 787 C C . ARG A 1 94 ? -3.177 9.907 10.540 1.00 85.25 94 ARG A C 1
ATOM 789 O O . ARG A 1 94 ? -3.715 10.863 11.098 1.00 85.25 94 ARG A O 1
ATOM 796 N N . LEU A 1 95 ? -3.845 8.816 10.173 1.00 83.94 95 LEU A N 1
ATOM 797 C CA . LEU A 1 95 ? -5.257 8.560 10.450 1.00 83.94 95 LEU A CA 1
ATOM 798 C C . LEU A 1 95 ? -5.389 7.425 11.471 1.00 83.94 95 LEU A C 1
ATOM 800 O O . LEU A 1 95 ? -5.896 6.355 11.123 1.00 83.94 95 LEU A O 1
ATOM 804 N N . PRO A 1 96 ? -4.933 7.593 12.724 1.00 79.94 96 PRO A N 1
ATOM 805 C CA . PRO A 1 96 ? -5.044 6.526 13.701 1.00 79.94 96 PRO A CA 1
ATOM 806 C C . PRO A 1 96 ? -6.510 6.161 13.949 1.00 79.94 96 PRO A C 1
ATOM 808 O O . PRO A 1 96 ? -7.423 6.993 13.852 1.00 79.94 96 PRO A O 1
ATOM 811 N N . LEU A 1 97 ? -6.734 4.894 14.279 1.00 80.44 97 LEU A N 1
ATOM 812 C CA . LEU A 1 97 ? -8.019 4.445 14.784 1.00 80.44 97 LEU A CA 1
ATOM 813 C C . LEU A 1 97 ? -8.172 5.026 16.193 1.00 80.44 97 LEU A C 1
ATOM 815 O O . LEU A 1 97 ? -7.297 4.822 17.026 1.00 80.44 97 LEU A O 1
ATOM 819 N N . GLN A 1 98 ? -9.241 5.779 16.452 1.00 74.12 98 GLN A N 1
ATOM 820 C CA . GLN A 1 98 ? -9.473 6.429 17.746 1.00 74.12 98 GLN A CA 1
ATOM 821 C C . GLN A 1 98 ? -10.967 6.478 18.067 1.00 74.12 98 GLN A C 1
ATOM 823 O O . GLN A 1 98 ? -11.784 6.824 17.208 1.00 74.12 98 GLN A O 1
ATOM 828 N N . LEU A 1 99 ? -11.336 6.257 19.328 1.00 75.06 99 LEU A N 1
ATOM 829 C CA . LEU A 1 99 ? -12.697 6.503 19.817 1.00 75.06 99 LEU A CA 1
ATOM 830 C C . LEU A 1 99 ? -12.870 7.973 20.248 1.00 75.06 99 LEU A C 1
ATOM 832 O O . LEU A 1 99 ? -11.891 8.599 20.667 1.00 75.06 99 LEU A O 1
ATOM 836 N N . PRO A 1 100 ? -14.051 8.596 20.068 1.00 72.88 100 PRO A N 1
ATOM 837 C CA . PRO A 1 100 ? -14.273 9.962 20.537 1.00 72.88 100 PRO A CA 1
ATOM 838 C C . PRO A 1 100 ? -14.267 9.987 22.057 1.00 72.88 100 PRO A C 1
ATOM 840 O O . PRO A 1 100 ? -14.914 9.137 22.658 1.00 72.88 100 PRO A O 1
ATOM 843 N N . GLY A 1 101 ? -13.633 10.999 22.659 1.00 69.56 101 GLY A N 1
ATOM 844 C CA . GLY A 1 101 ? -13.685 11.228 24.110 1.00 69.56 101 GLY A CA 1
ATOM 845 C C . GLY A 1 101 ? -15.113 11.139 24.659 1.00 69.56 101 GLY A C 1
ATOM 846 O O . GLY A 1 101 ? -15.382 10.416 25.608 1.00 69.56 101 GLY A O 1
ATOM 847 N N . ALA A 1 102 ? -16.058 11.773 23.959 1.00 68.06 102 ALA A N 1
ATOM 848 C CA . ALA A 1 102 ? -17.477 11.749 24.306 1.00 68.06 102 ALA A CA 1
ATOM 849 C C . ALA A 1 102 ? -18.115 10.345 24.288 1.00 68.06 102 ALA A C 1
ATOM 851 O O . ALA A 1 102 ? -19.041 10.097 25.052 1.00 68.06 102 ALA A O 1
ATOM 852 N N . LEU A 1 103 ? -17.637 9.414 23.450 1.00 74.88 103 LEU A N 1
ATOM 853 C CA . LEU A 1 103 ? -18.140 8.037 23.463 1.00 74.88 103 LEU A CA 1
ATOM 854 C C . LEU A 1 103 ? -17.534 7.190 24.582 1.00 74.88 103 LEU A C 1
ATOM 856 O O . LEU A 1 103 ? -18.154 6.196 24.933 1.00 74.88 103 LEU A O 1
ATOM 860 N N . TYR A 1 104 ? -16.386 7.565 25.154 1.00 69.69 104 TYR A N 1
ATOM 861 C CA . TYR A 1 104 ? -15.920 6.934 26.392 1.00 69.69 104 TYR A CA 1
ATOM 862 C C . TYR A 1 104 ? -16.810 7.315 27.584 1.00 69.69 104 TYR A C 1
ATOM 864 O O . TYR A 1 104 ? -16.977 6.516 28.486 1.00 69.69 104 TYR A O 1
ATOM 872 N N . VAL A 1 105 ? -17.421 8.505 27.569 1.00 67.56 105 VAL A N 1
ATOM 873 C CA . VAL A 1 105 ? -18.312 9.000 28.640 1.00 67.56 105 VAL A CA 1
ATOM 874 C C . VAL A 1 105 ? -19.767 8.543 28.460 1.00 67.56 105 VAL A C 1
ATOM 876 O O . VAL A 1 105 ? -20.541 8.491 29.410 1.00 67.56 105 VAL A O 1
ATOM 879 N N . CYS A 1 106 ? -20.173 8.240 27.229 1.00 72.06 106 CYS A N 1
ATOM 880 C CA . CYS A 1 106 ? -21.552 7.889 26.914 1.00 72.06 106 CYS A CA 1
ATOM 881 C C . CYS A 1 106 ? -21.911 6.483 27.445 1.00 72.06 106 CYS A C 1
ATOM 883 O O . CYS A 1 106 ? -21.145 5.546 27.196 1.00 72.06 106 CYS A O 1
ATOM 885 N N . PRO A 1 107 ? -23.106 6.282 28.046 1.00 69.44 107 PRO A N 1
ATOM 886 C CA . PRO A 1 107 ? -23.594 4.970 28.500 1.00 69.44 107 PRO A CA 1
ATOM 887 C C . PRO A 1 107 ? -23.967 4.015 27.347 1.00 69.44 107 PRO A C 1
ATOM 889 O O . PRO A 1 107 ? -24.684 3.038 27.547 1.00 69.44 107 PRO A O 1
ATOM 892 N N . ALA A 1 108 ? -23.514 4.291 26.121 1.00 77.25 108 ALA A N 1
ATOM 893 C CA . ALA A 1 108 ? -23.725 3.416 24.977 1.00 77.25 108 ALA A CA 1
ATOM 894 C C . ALA A 1 108 ? -23.122 2.027 25.242 1.00 77.25 108 ALA A C 1
ATOM 896 O O . ALA A 1 108 ? -22.005 1.906 25.754 1.00 77.25 108 ALA A O 1
ATOM 897 N N . GLY A 1 109 ? -23.844 0.974 24.853 1.00 81.56 109 GLY A N 1
ATOM 898 C CA . GLY A 1 109 ? -23.405 -0.401 2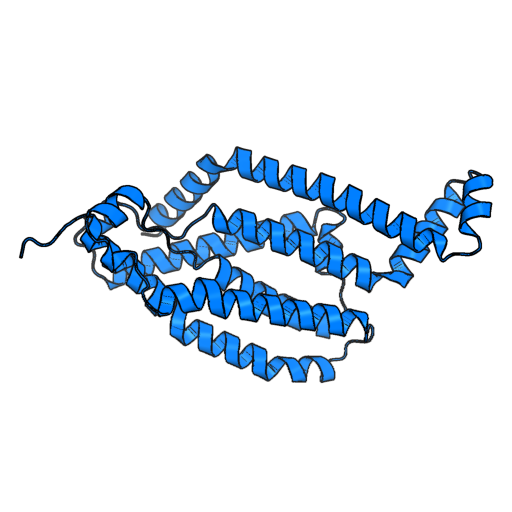5.075 1.00 81.56 109 GLY A CA 1
ATOM 899 C C . GLY A 1 109 ? -22.091 -0.730 24.356 1.00 81.56 109 GLY A C 1
ATOM 900 O O . GLY A 1 109 ? -21.737 -0.128 23.338 1.00 81.56 109 GLY A O 1
ATOM 901 N N . LYS A 1 110 ? -21.371 -1.749 24.847 1.00 83.62 110 LYS A N 1
ATOM 902 C CA . LYS A 1 110 ? -20.118 -2.241 24.234 1.00 83.62 110 LYS A CA 1
ATOM 903 C C . LYS A 1 110 ? -20.292 -2.542 22.737 1.00 83.62 110 LYS A C 1
ATOM 905 O O . LYS A 1 110 ? -19.438 -2.184 21.927 1.00 83.62 110 LYS A O 1
ATOM 910 N N . ALA A 1 111 ? -21.418 -3.159 22.369 1.00 85.56 111 ALA A N 1
ATOM 911 C CA . ALA A 1 111 ? -21.751 -3.501 20.987 1.00 85.56 111 ALA A CA 1
ATOM 912 C C . ALA A 1 111 ? -21.853 -2.262 20.079 1.00 85.56 111 ALA A C 1
ATOM 914 O O . ALA A 1 111 ? -21.326 -2.264 18.965 1.00 85.56 111 ALA A O 1
ATOM 915 N N . ASP A 1 112 ? -22.450 -1.181 20.581 1.00 84.50 112 ASP A N 1
ATOM 916 C CA . ASP A 1 112 ? -22.597 0.080 19.860 1.00 84.50 112 ASP A CA 1
ATOM 917 C C . ASP A 1 112 ? -21.236 0.748 19.642 1.00 84.50 112 ASP A C 1
ATOM 919 O O . ASP A 1 112 ? -20.880 1.095 18.510 1.00 84.50 112 ASP A O 1
ATOM 923 N N . LYS A 1 113 ? -20.416 0.858 20.696 1.00 85.38 113 LYS A N 1
ATOM 924 C CA . LYS A 1 113 ? -19.051 1.412 20.608 1.00 85.38 113 LYS A CA 1
ATOM 925 C C . LYS A 1 113 ? -18.187 0.625 19.604 1.00 85.38 113 LYS A C 1
ATOM 927 O O . LYS A 1 113 ? -17.482 1.224 18.786 1.00 85.38 113 LYS A O 1
ATOM 932 N N . LEU A 1 114 ? -18.298 -0.706 19.592 1.00 86.44 114 LEU A N 1
ATOM 933 C CA . LEU A 1 114 ? -17.610 -1.571 18.626 1.00 86.44 114 LEU A CA 1
ATOM 934 C C . LEU A 1 114 ? -18.130 -1.370 17.192 1.00 86.44 114 LEU A C 1
ATOM 936 O O . LEU A 1 114 ? -17.343 -1.325 16.244 1.00 86.44 114 LEU A O 1
ATOM 940 N N . HIS A 1 115 ? -19.445 -1.212 17.015 1.00 87.38 115 HIS A N 1
ATOM 941 C CA . HIS A 1 115 ? -20.045 -0.922 15.713 1.00 87.38 115 HIS A CA 1
ATOM 942 C C . HIS A 1 115 ? -19.526 0.404 15.139 1.00 87.38 115 HIS A C 1
ATOM 944 O O . HIS A 1 115 ? -19.178 0.467 13.960 1.00 87.38 115 HIS A O 1
ATOM 950 N N . TYR A 1 116 ? -19.388 1.445 15.970 1.00 87.88 116 TYR A N 1
ATOM 951 C CA . TYR A 1 116 ? -18.753 2.705 15.565 1.00 87.88 116 TYR A CA 1
ATOM 952 C C . TYR A 1 116 ? -17.315 2.493 15.078 1.00 87.88 116 TYR A C 1
ATOM 954 O O . TYR A 1 116 ? -16.955 2.991 14.011 1.00 87.88 116 TYR A O 1
ATOM 962 N N . LEU A 1 117 ? -16.500 1.743 15.827 1.00 86.88 117 LEU A N 1
ATOM 963 C CA . LEU A 1 117 ? -15.106 1.475 15.464 1.00 86.88 117 LEU A CA 1
ATOM 964 C C . LEU A 1 117 ? -14.985 0.722 14.138 1.00 86.88 117 LEU A C 1
ATOM 966 O O . LEU A 1 117 ? -14.165 1.098 13.304 1.00 86.88 117 LEU A O 1
ATOM 970 N N . ARG A 1 118 ? -15.827 -0.295 13.913 1.00 89.31 118 ARG A N 1
ATOM 971 C CA . ARG A 1 118 ? -15.885 -1.021 12.633 1.00 89.31 118 ARG A CA 1
ATOM 972 C C . ARG A 1 118 ? -16.238 -0.089 11.478 1.00 89.31 118 ARG A C 1
ATOM 974 O O . ARG A 1 118 ? -15.639 -0.182 10.413 1.00 89.31 118 ARG A O 1
ATOM 981 N N . LEU A 1 119 ? -17.171 0.834 11.695 1.00 88.75 119 LEU A N 1
ATOM 982 C CA . LEU A 1 119 ? -17.599 1.785 10.672 1.00 88.75 119 LEU A CA 1
ATOM 983 C C . LEU A 1 119 ? -16.521 2.828 10.363 1.00 88.75 119 LEU A C 1
ATOM 985 O O . LEU A 1 119 ? -16.311 3.168 9.202 1.00 88.75 119 LEU A O 1
ATOM 989 N N . TYR A 1 120 ? -15.800 3.296 11.383 1.00 88.88 120 TYR A N 1
ATOM 990 C CA . TYR A 1 120 ? -14.642 4.169 11.198 1.00 88.88 120 TYR A CA 1
ATOM 991 C C . TYR A 1 120 ? -13.504 3.445 10.466 1.00 88.88 120 TYR A C 1
ATOM 993 O O . TYR A 1 120 ? -12.916 4.014 9.550 1.00 88.88 120 TYR A O 1
ATOM 1001 N N . LEU A 1 121 ? -13.218 2.188 10.827 1.00 89.62 121 LEU A N 1
ATOM 1002 C CA . LEU A 1 121 ? -12.218 1.356 10.151 1.00 89.62 121 LEU A CA 1
ATOM 1003 C C . LEU A 1 121 ? -12.572 1.162 8.671 1.00 89.62 121 LEU A C 1
ATOM 1005 O O . LEU A 1 121 ? -11.724 1.386 7.812 1.00 89.62 121 LEU A O 1
ATOM 1009 N N . ALA A 1 122 ? -13.828 0.820 8.371 1.00 90.06 122 ALA A N 1
ATOM 1010 C CA . ALA A 1 122 ? -14.316 0.707 6.999 1.00 90.06 122 ALA A CA 1
ATOM 1011 C C . ALA A 1 122 ? -14.166 2.033 6.238 1.00 90.06 122 ALA A C 1
ATOM 1013 O O . ALA A 1 122 ? -13.632 2.039 5.135 1.00 90.06 122 ALA A O 1
ATOM 1014 N N . GLY A 1 123 ? -14.538 3.161 6.856 1.00 88.25 123 GLY A N 1
ATOM 1015 C CA . GLY A 1 123 ? -14.351 4.496 6.282 1.00 88.25 123 GLY A CA 1
ATOM 1016 C C . GLY A 1 123 ? -12.884 4.820 5.969 1.00 88.25 123 GLY A C 1
ATOM 1017 O O . GLY A 1 123 ? -12.569 5.339 4.897 1.00 88.25 123 GLY A O 1
ATOM 1018 N N . LYS A 1 124 ? -11.963 4.462 6.870 1.00 91.06 124 LYS A N 1
ATOM 1019 C CA . LYS A 1 124 ? -10.519 4.615 6.654 1.00 91.06 124 LYS A CA 1
ATOM 1020 C C . LYS A 1 124 ? -10.036 3.772 5.472 1.00 91.06 124 LYS A C 1
ATOM 1022 O O . LYS A 1 124 ? -9.354 4.304 4.604 1.00 91.06 124 LYS A O 1
ATOM 1027 N N . ILE A 1 125 ? -10.431 2.501 5.401 1.00 90.88 125 ILE A N 1
ATOM 1028 C CA . ILE A 1 125 ? -10.071 1.615 4.284 1.00 90.88 125 ILE A CA 1
ATOM 1029 C C . ILE A 1 125 ? -10.616 2.172 2.965 1.00 90.88 125 ILE A C 1
ATOM 1031 O O . ILE A 1 125 ? -9.861 2.275 2.004 1.00 90.88 125 ILE A O 1
ATOM 1035 N N . THR A 1 126 ? -11.879 2.612 2.919 1.00 90.88 126 THR A N 1
ATOM 1036 C CA . THR A 1 126 ? -12.453 3.211 1.700 1.00 90.88 126 THR A CA 1
ATOM 1037 C C . THR A 1 126 ? -11.691 4.451 1.244 1.00 90.88 126 THR A C 1
ATOM 1039 O O . THR A 1 126 ? -11.527 4.666 0.048 1.00 90.88 126 THR A O 1
ATOM 1042 N N . LEU A 1 127 ? -11.170 5.243 2.185 1.00 90.75 127 LEU A N 1
ATOM 1043 C CA . LEU A 1 127 ? -10.361 6.413 1.871 1.00 90.75 127 LEU A CA 1
ATOM 1044 C C . LEU A 1 127 ? -8.997 6.034 1.290 1.00 90.75 127 LEU A C 1
ATOM 1046 O O . LEU A 1 127 ? -8.564 6.648 0.320 1.00 90.75 127 LEU A O 1
ATOM 1050 N N . LEU A 1 128 ? -8.337 5.018 1.852 1.00 91.25 128 LEU A N 1
ATOM 1051 C CA . LEU A 1 128 ? -7.070 4.507 1.319 1.00 91.25 128 LEU A CA 1
ATOM 1052 C C . LEU A 1 128 ? -7.251 3.882 -0.072 1.00 91.25 128 LEU A C 1
ATOM 1054 O O . LEU A 1 128 ? -6.397 4.071 -0.931 1.00 91.25 128 LEU A O 1
ATOM 1058 N N . VAL A 1 129 ? -8.376 3.204 -0.325 1.00 91.12 129 VAL A N 1
ATOM 1059 C CA . VAL A 1 129 ? -8.736 2.705 -1.666 1.00 91.12 129 VAL A CA 1
ATOM 1060 C C . VAL A 1 129 ? -8.930 3.859 -2.644 1.00 91.12 129 VAL A C 1
ATOM 1062 O O . VAL A 1 129 ? -8.387 3.819 -3.742 1.00 91.12 129 VAL A O 1
ATOM 1065 N N . LEU A 1 130 ? -9.645 4.912 -2.248 1.00 91.38 130 LEU A N 1
ATOM 1066 C CA . LEU A 1 130 ? -9.829 6.089 -3.095 1.00 91.38 130 LEU A CA 1
ATOM 1067 C C . LEU A 1 130 ? -8.496 6.796 -3.385 1.00 91.38 130 LEU A C 1
ATOM 1069 O O . LEU A 1 130 ? -8.254 7.199 -4.519 1.00 91.38 130 LEU A O 1
ATOM 1073 N N . LEU A 1 131 ? -7.608 6.890 -2.393 1.00 90.06 131 LEU A N 1
ATOM 1074 C CA . LEU A 1 131 ? -6.250 7.401 -2.580 1.00 90.06 131 LEU A CA 1
ATOM 1075 C C . LEU A 1 131 ? -5.456 6.541 -3.572 1.00 90.06 131 LEU A C 1
ATOM 1077 O O . LEU A 1 131 ? -4.829 7.094 -4.471 1.00 90.06 131 LEU A O 1
ATOM 1081 N N . LEU A 1 132 ? -5.508 5.212 -3.441 1.00 90.44 132 LEU A N 1
ATOM 1082 C CA . LEU A 1 132 ? -4.854 4.294 -4.375 1.00 90.44 132 LEU A CA 1
ATOM 1083 C C . LEU A 1 132 ? -5.364 4.505 -5.802 1.00 90.44 132 LEU A C 1
ATOM 1085 O O . LEU A 1 132 ? -4.553 4.616 -6.712 1.00 90.44 132 LEU A O 1
ATOM 1089 N N . LEU A 1 133 ? -6.680 4.638 -5.992 1.00 88.88 133 LEU A N 1
ATOM 1090 C CA . LEU A 1 133 ? -7.267 4.914 -7.307 1.00 88.88 133 LEU A CA 1
ATOM 1091 C C . LEU A 1 133 ? -6.751 6.232 -7.900 1.00 88.88 133 LEU A C 1
ATOM 1093 O O . LEU A 1 133 ? -6.358 6.262 -9.065 1.00 88.88 133 LEU A O 1
ATOM 1097 N N . ILE A 1 134 ? -6.679 7.300 -7.096 1.00 87.62 134 ILE A N 1
ATOM 1098 C CA . ILE A 1 134 ? -6.115 8.589 -7.527 1.00 87.62 134 ILE A CA 1
ATOM 1099 C C . ILE A 1 134 ? -4.653 8.423 -7.952 1.00 87.62 134 ILE A C 1
ATOM 1101 O O . ILE A 1 134 ? -4.291 8.863 -9.038 1.00 87.62 134 ILE A O 1
ATOM 1105 N N . ILE A 1 135 ? -3.831 7.760 -7.131 1.00 86.69 135 ILE A N 1
ATOM 1106 C CA . ILE A 1 135 ? -2.417 7.504 -7.442 1.00 86.69 13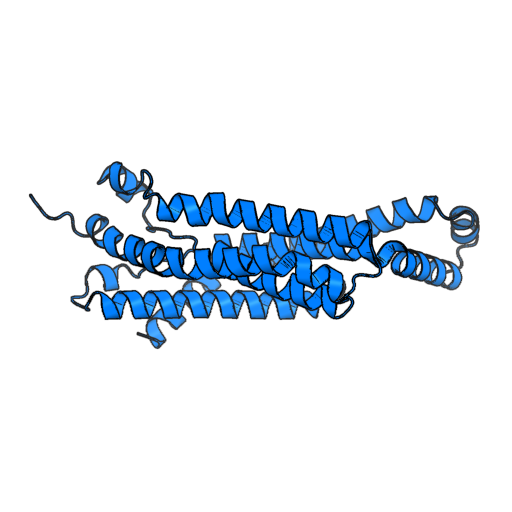5 ILE A CA 1
ATOM 1107 C C . ILE A 1 135 ? -2.297 6.709 -8.745 1.00 86.69 135 ILE A C 1
ATOM 1109 O O . ILE A 1 135 ? -1.489 7.045 -9.605 1.00 86.69 135 ILE A O 1
ATOM 1113 N N . THR A 1 136 ? -3.132 5.690 -8.939 1.00 83.44 136 THR A N 1
ATOM 1114 C CA . THR A 1 136 ? -3.071 4.848 -10.141 1.00 83.44 136 THR A CA 1
ATOM 1115 C C . THR A 1 136 ? -3.506 5.573 -11.406 1.00 83.44 136 THR A C 1
ATOM 1117 O O . THR A 1 136 ? -3.020 5.259 -12.486 1.00 83.44 136 THR A O 1
ATOM 1120 N N . TYR A 1 137 ? -4.365 6.585 -11.278 1.00 81.69 137 TYR A N 1
ATOM 1121 C CA . TYR A 1 137 ? -4.728 7.459 -12.389 1.00 81.69 137 TYR A CA 1
ATOM 1122 C C . TYR A 1 137 ? -3.621 8.477 -12.719 1.00 81.69 137 TYR A C 1
ATOM 1124 O O . TYR A 1 137 ? -3.559 9.001 -13.830 1.00 81.69 137 TYR A O 1
ATOM 1132 N N . THR A 1 138 ? -2.712 8.757 -11.779 1.00 72.56 138 THR A N 1
ATOM 1133 C CA . THR A 1 138 ? -1.558 9.628 -12.022 1.00 72.56 138 THR A CA 1
ATOM 1134 C C . THR A 1 138 ? -0.381 8.844 -12.604 1.00 72.56 138 THR A C 1
ATOM 1136 O O . THR A 1 138 ? 0.319 8.156 -11.869 1.00 72.56 138 THR A O 1
ATOM 1139 N N . GLY A 1 139 ? -0.141 8.980 -13.915 1.00 66.75 139 GLY A N 1
ATOM 1140 C CA . GLY A 1 139 ? 1.061 8.537 -14.646 1.00 66.75 139 GLY A CA 1
ATOM 1141 C C . GLY A 1 139 ? 1.766 7.295 -14.078 1.00 66.75 139 GLY A C 1
ATOM 1142 O O . GLY A 1 139 ? 1.338 6.166 -14.293 1.00 66.75 139 GLY A O 1
ATOM 1143 N N . TRP A 1 140 ? 2.843 7.518 -13.319 1.00 68.81 140 TRP A N 1
ATOM 1144 C CA . TRP A 1 140 ? 3.712 6.480 -12.748 1.00 68.81 140 TRP A CA 1
ATOM 1145 C C . TRP A 1 140 ? 3.042 5.528 -11.744 1.00 68.81 140 TRP A C 1
ATOM 1147 O O . TRP A 1 140 ? 3.488 4.389 -11.579 1.00 68.81 140 TRP A O 1
ATOM 1157 N N . GLY A 1 141 ? 1.961 5.951 -11.089 1.00 68.19 141 GLY A N 1
ATOM 1158 C CA . GLY A 1 141 ? 1.169 5.081 -10.221 1.00 68.19 141 GLY A CA 1
ATOM 1159 C C . GLY A 1 141 ? 0.369 4.034 -11.001 1.00 68.19 141 GLY A C 1
ATOM 1160 O O . GLY A 1 141 ? 0.004 3.005 -10.436 1.00 68.19 141 GLY A O 1
ATOM 1161 N N . GLY A 1 142 ? 0.142 4.241 -12.303 1.00 75.12 142 GLY A N 1
ATOM 1162 C CA . GLY A 1 142 ? -0.526 3.273 -13.179 1.00 75.12 142 GLY A CA 1
ATOM 1163 C C . GLY A 1 142 ? 0.255 1.966 -13.333 1.00 75.12 142 GLY A C 1
ATOM 1164 O O . GLY A 1 142 ? -0.348 0.896 -13.433 1.00 75.12 142 GLY A O 1
ATOM 1165 N N . PHE A 1 143 ? 1.590 2.021 -13.223 1.00 77.38 143 PHE A N 1
ATOM 1166 C CA . PHE A 1 143 ? 2.427 0.820 -13.200 1.00 77.38 143 PHE A CA 1
ATOM 1167 C C . PHE A 1 143 ? 2.074 -0.108 -12.036 1.00 77.38 143 PHE A C 1
ATOM 1169 O O . PHE A 1 143 ? 2.294 -1.305 -12.151 1.00 77.38 143 PHE A O 1
ATOM 1176 N N . PHE A 1 144 ? 1.468 0.371 -10.948 1.00 77.81 144 PHE A N 1
ATOM 1177 C CA . PHE A 1 144 ? 1.076 -0.505 -9.845 1.00 77.81 144 PHE A CA 1
ATOM 1178 C C . PHE A 1 144 ? 0.126 -1.628 -10.289 1.00 77.81 144 PHE A C 1
ATOM 1180 O O . PHE A 1 144 ? 0.261 -2.749 -9.821 1.00 77.81 144 PHE A O 1
ATOM 1187 N N . PHE A 1 145 ? -0.800 -1.363 -11.216 1.00 79.81 145 PHE A N 1
ATOM 1188 C CA . PHE A 1 145 ? -1.781 -2.356 -11.678 1.00 79.81 145 PHE A CA 1
ATOM 1189 C C . PHE A 1 145 ? -1.495 -2.935 -13.063 1.00 79.81 145 PHE A C 1
ATOM 1191 O O . PHE A 1 145 ? -2.265 -3.760 -13.550 1.00 79.81 145 PHE A O 1
ATOM 1198 N N . TYR A 1 146 ? -0.397 -2.542 -13.702 1.00 82.81 146 TYR A N 1
ATOM 1199 C CA . TYR A 1 146 ? -0.080 -2.981 -15.058 1.00 82.81 146 TYR A CA 1
ATOM 1200 C C . TYR A 1 146 ? 0.636 -4.348 -15.065 1.00 82.81 146 TYR A C 1
ATOM 1202 O O . TYR A 1 146 ? 1.739 -4.500 -15.568 1.00 82.81 146 TYR A O 1
ATOM 1210 N N . LEU A 1 147 ? -0.002 -5.361 -14.471 1.00 84.31 147 LEU A N 1
ATOM 1211 C CA . LEU A 1 147 ? 0.498 -6.736 -14.365 1.00 84.31 147 LEU A CA 1
ATOM 1212 C C . LEU A 1 147 ? -0.383 -7.726 -15.126 1.00 84.31 147 LEU A C 1
ATOM 1214 O O . LEU A 1 147 ? -1.560 -7.479 -15.389 1.00 84.31 147 LEU A O 1
ATOM 1218 N N . GLN A 1 148 ? 0.177 -8.905 -15.405 1.00 87.31 148 GLN A N 1
ATOM 1219 C CA . GLN A 1 148 ? -0.597 -10.030 -15.922 1.00 87.31 148 GLN A CA 1
ATOM 1220 C C . GLN A 1 148 ? -1.705 -10.428 -14.921 1.00 87.31 148 GLN A C 1
ATOM 1222 O O . GLN A 1 148 ? -1.474 -10.387 -13.707 1.00 87.31 148 GLN A O 1
ATOM 1227 N N . PRO A 1 149 ? -2.889 -10.875 -15.391 1.00 89.94 149 PRO A N 1
ATOM 1228 C CA . PRO A 1 149 ? -4.027 -11.210 -14.529 1.00 89.94 149 PRO A CA 1
ATOM 1229 C C . PRO A 1 149 ? -3.719 -12.082 -13.292 1.00 89.94 149 PRO A C 1
ATOM 1231 O O . PRO A 1 149 ? -4.178 -11.725 -12.206 1.00 89.94 149 PRO A O 1
ATOM 1234 N N . PRO A 1 150 ? -2.938 -13.181 -13.377 1.00 90.50 150 PRO A N 1
ATOM 1235 C CA . PRO A 1 150 ? -2.638 -14.004 -12.199 1.00 90.50 150 PRO A CA 1
ATOM 1236 C C . PRO A 1 150 ? -1.803 -13.273 -11.135 1.00 90.50 150 PRO A C 1
ATOM 1238 O O . PRO A 1 150 ? -2.050 -13.446 -9.940 1.00 90.50 150 PRO A O 1
ATOM 1241 N N . ALA A 1 151 ? -0.852 -12.429 -11.548 1.00 90.12 151 ALA A N 1
ATOM 1242 C CA . ALA A 1 151 ? -0.055 -11.606 -10.639 1.00 90.12 151 ALA A CA 1
ATOM 1243 C C . ALA A 1 151 ? -0.902 -10.490 -10.009 1.00 90.12 151 ALA A C 1
ATOM 1245 O O . ALA A 1 151 ? -0.807 -10.229 -8.809 1.00 90.12 151 ALA A O 1
ATOM 1246 N N . LEU A 1 152 ? -1.796 -9.885 -10.796 1.00 90.00 152 LEU A N 1
ATOM 1247 C CA . LEU A 1 152 ? -2.720 -8.851 -10.332 1.00 90.00 152 LEU A CA 1
ATOM 1248 C C . LEU A 1 152 ? -3.603 -9.348 -9.174 1.00 90.00 152 LEU A C 1
ATOM 1250 O O . LEU A 1 152 ? -3.794 -8.628 -8.196 1.00 90.00 152 LEU A O 1
ATOM 1254 N N . VAL A 1 153 ? -4.108 -10.585 -9.241 1.00 90.88 153 VAL A N 1
ATOM 1255 C CA . VAL A 1 153 ? -4.926 -11.174 -8.163 1.00 90.88 153 VAL A CA 1
ATOM 1256 C C . VAL A 1 153 ? -4.146 -11.259 -6.851 1.00 90.88 153 VAL A C 1
ATOM 1258 O O . VAL A 1 153 ? -4.661 -10.861 -5.802 1.00 90.88 153 VAL A O 1
ATOM 1261 N N . VAL A 1 154 ? -2.898 -11.734 -6.904 1.00 92.12 154 VAL A N 1
ATOM 1262 C CA . VAL A 1 154 ? -2.025 -11.812 -5.723 1.00 92.12 154 VAL A CA 1
ATOM 1263 C C . VAL A 1 154 ? -1.778 -10.413 -5.168 1.00 92.12 154 VAL A C 1
ATOM 1265 O O . VAL A 1 154 ? -2.008 -10.182 -3.980 1.00 92.12 154 VAL A O 1
ATOM 1268 N N . GLN A 1 155 ? -1.424 -9.450 -6.020 1.00 91.06 155 GLN A N 1
ATOM 1269 C CA . GLN A 1 155 ? -1.169 -8.080 -5.586 1.00 91.06 155 GLN A CA 1
ATOM 1270 C C . GLN A 1 155 ? -2.392 -7.417 -4.952 1.00 91.06 155 GLN A C 1
ATOM 1272 O O . GLN A 1 155 ? -2.267 -6.790 -3.899 1.00 91.06 155 GLN A O 1
ATOM 1277 N N . ILE A 1 156 ? -3.582 -7.567 -5.539 1.00 90.69 156 ILE A N 1
ATOM 1278 C CA . ILE A 1 156 ? -4.828 -7.043 -4.963 1.00 90.69 156 ILE A CA 1
ATOM 1279 C C . ILE A 1 156 ? -5.068 -7.660 -3.583 1.00 90.69 156 ILE A C 1
ATOM 1281 O O . ILE A 1 156 ? -5.395 -6.937 -2.639 1.00 90.69 156 ILE A O 1
ATOM 1285 N N . SER A 1 157 ? -4.862 -8.973 -3.440 1.00 92.00 157 SER A N 1
ATOM 1286 C CA . SER A 1 157 ? -5.045 -9.661 -2.159 1.00 92.00 157 SER A CA 1
ATOM 1287 C C . SER A 1 157 ? -4.082 -9.150 -1.079 1.00 92.00 157 SER A C 1
ATOM 1289 O O . SER A 1 157 ? -4.523 -8.778 0.010 1.00 92.00 157 SER A O 1
ATOM 1291 N N . LEU A 1 158 ? -2.790 -9.025 -1.399 1.00 91.94 158 LEU A N 1
ATOM 1292 C CA . LEU A 1 158 ? -1.760 -8.518 -0.490 1.00 91.94 158 LEU A CA 1
ATOM 1293 C C . LEU A 1 158 ? -2.018 -7.055 -0.117 1.00 91.94 158 LEU A C 1
ATOM 1295 O O . LEU A 1 158 ? -1.918 -6.678 1.052 1.00 91.94 158 LEU A O 1
ATOM 1299 N N . THR A 1 159 ? -2.421 -6.241 -1.093 1.00 90.88 159 THR A N 1
ATOM 1300 C CA . THR A 1 159 ? -2.771 -4.831 -0.883 1.00 90.88 159 THR A CA 1
ATOM 1301 C C . THR A 1 159 ? -3.968 -4.698 0.059 1.00 90.88 159 THR A C 1
ATOM 1303 O O . THR A 1 159 ? -3.948 -3.864 0.964 1.00 90.88 159 THR A O 1
ATOM 1306 N N . ALA A 1 160 ? -4.989 -5.552 -0.077 1.00 91.19 160 ALA A N 1
ATOM 1307 C CA . ALA A 1 160 ? -6.149 -5.547 0.813 1.00 91.19 160 ALA A CA 1
ATOM 1308 C C . ALA A 1 160 ? -5.769 -5.865 2.271 1.00 91.19 160 ALA A C 1
ATOM 1310 O O . ALA A 1 160 ? -6.222 -5.175 3.192 1.00 91.19 160 ALA A O 1
ATOM 1311 N N . PHE A 1 161 ? -4.907 -6.862 2.499 1.00 90.94 161 PHE A N 1
ATOM 1312 C CA . PHE A 1 161 ? -4.432 -7.181 3.849 1.00 90.94 161 PHE A CA 1
ATOM 1313 C C . PHE A 1 161 ? -3.520 -6.095 4.420 1.00 90.94 161 PHE A C 1
ATOM 1315 O O . PHE A 1 161 ? -3.675 -5.740 5.589 1.00 90.94 161 PHE A O 1
ATOM 1322 N N . LEU A 1 162 ? -2.646 -5.493 3.608 1.00 89.00 162 LEU A N 1
ATOM 1323 C CA . LEU A 1 162 ? -1.849 -4.332 4.017 1.00 89.00 162 LEU A CA 1
ATOM 1324 C C . LEU A 1 162 ? -2.732 -3.156 4.428 1.00 89.00 162 LEU A C 1
ATOM 1326 O O . LEU A 1 162 ? -2.483 -2.526 5.454 1.00 89.00 162 LEU A O 1
ATOM 1330 N N . PHE A 1 163 ? -3.801 -2.880 3.680 1.00 89.88 163 PHE A N 1
ATOM 1331 C CA . PHE A 1 163 ? -4.734 -1.803 4.013 1.00 89.88 163 PHE A CA 1
ATOM 1332 C C . PHE A 1 163 ? -5.389 -2.048 5.356 1.00 89.88 163 PHE A C 1
ATOM 1334 O O . PHE A 1 163 ? -5.517 -1.120 6.155 1.00 89.88 163 PHE A O 1
ATOM 1341 N N . LEU A 1 164 ? -5.780 -3.290 5.622 1.00 87.00 164 LEU A N 1
ATOM 1342 C CA . LEU A 1 164 ? -6.358 -3.671 6.895 1.00 87.00 164 LEU A CA 1
ATOM 1343 C C . LEU A 1 164 ? -5.335 -3.544 8.032 1.00 87.00 164 LEU A C 1
ATOM 1345 O O . LEU A 1 164 ? -5.621 -2.867 9.020 1.00 87.00 164 LEU A O 1
ATOM 1349 N N . ALA A 1 165 ? -4.139 -4.114 7.877 1.00 86.12 165 ALA A N 1
ATOM 1350 C CA . ALA A 1 165 ? -3.076 -4.075 8.879 1.00 86.12 165 ALA A CA 1
ATOM 1351 C C . ALA A 1 165 ? -2.645 -2.636 9.201 1.00 86.12 165 ALA A C 1
ATOM 1353 O O . ALA A 1 165 ? -2.626 -2.236 10.364 1.00 86.12 165 ALA A O 1
ATOM 1354 N N . PHE A 1 166 ? -2.399 -1.809 8.182 1.00 83.38 166 PHE A N 1
ATOM 1355 C CA . PHE A 1 166 ? -2.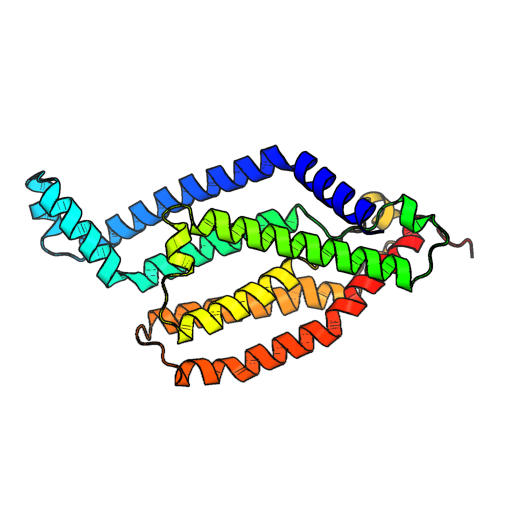078 -0.395 8.370 1.00 83.38 166 PHE A CA 1
ATOM 1356 C C . PHE A 1 166 ? -3.250 0.384 8.961 1.00 83.38 166 PHE A C 1
ATOM 1358 O O . PHE A 1 166 ? -3.039 1.348 9.706 1.00 83.38 166 PHE A O 1
ATOM 1365 N N . SER A 1 167 ? -4.489 0.011 8.635 1.00 85.00 167 SER A N 1
ATOM 1366 C CA . SER A 1 167 ? -5.668 0.688 9.172 1.00 85.00 167 SER A CA 1
ATOM 1367 C C . SER A 1 167 ? -5.877 0.412 10.657 1.00 85.00 167 SER A C 1
ATOM 1369 O O . SER A 1 167 ? -6.307 1.319 11.377 1.00 85.00 167 SER A O 1
ATOM 1371 N N . LEU A 1 168 ? -5.491 -0.776 11.124 1.00 81.44 168 LEU A N 1
ATOM 1372 C CA . LEU A 1 168 ? -5.480 -1.207 12.524 1.00 81.44 168 LEU A CA 1
ATOM 1373 C C . LEU A 1 168 ? -4.288 -0.620 13.295 1.00 81.44 168 LEU A C 1
ATOM 1375 O O . LEU A 1 168 ? -3.522 -1.339 13.930 1.00 81.44 168 LEU A O 1
ATOM 1379 N N . ASN A 1 169 ? -4.155 0.706 13.277 1.00 78.06 169 ASN A N 1
ATOM 1380 C CA . ASN A 1 169 ? -3.212 1.430 14.126 1.00 78.06 169 ASN A CA 1
ATOM 1381 C C . ASN A 1 169 ? -3.963 2.103 15.289 1.00 78.06 169 ASN A C 1
ATOM 1383 O O . ASN A 1 169 ? -4.489 3.211 15.114 1.00 78.06 169 ASN A O 1
ATOM 1387 N N . PRO A 1 170 ? -4.092 1.426 16.445 1.00 70.69 170 PRO A N 1
ATOM 1388 C CA . PRO A 1 170 ? -4.832 1.940 17.583 1.00 70.69 170 PRO A CA 1
ATOM 1389 C C . PRO A 1 170 ? -4.061 3.015 18.349 1.00 70.69 170 PRO A C 1
ATOM 1391 O O . PRO A 1 170 ? -2.991 2.751 18.906 1.00 70.69 170 PRO A O 1
ATOM 1394 N N . ASP A 1 171 ? -4.657 4.198 18.473 1.00 69.56 171 ASP A N 1
ATOM 1395 C CA . ASP A 1 171 ? -4.122 5.300 19.265 1.00 69.56 171 ASP A CA 1
ATOM 1396 C C . ASP A 1 171 ? -5.084 5.668 20.414 1.00 69.56 171 ASP A C 1
ATOM 1398 O O . ASP A 1 171 ? -6.248 5.990 20.159 1.00 69.56 171 ASP A O 1
ATOM 1402 N N . PRO A 1 172 ? -4.634 5.644 21.683 1.00 61.00 172 PRO A N 1
ATOM 1403 C CA . PRO A 1 172 ? -5.431 6.141 22.804 1.00 61.00 172 PRO A CA 1
ATOM 1404 C C . PRO A 1 172 ? -5.619 7.670 22.768 1.00 61.00 172 PRO A C 1
ATOM 1406 O O . PRO A 1 172 ? -6.394 8.208 23.552 1.00 61.00 172 PRO A O 1
ATOM 1409 N N . GLY A 1 173 ? -4.924 8.396 21.884 1.00 66.62 173 GLY A N 1
ATOM 1410 C CA . GLY A 1 173 ? -4.987 9.851 21.785 1.00 66.62 173 GLY A CA 1
ATOM 1411 C C . GLY A 1 173 ? -4.006 10.517 22.746 1.00 66.62 173 GLY A C 1
ATOM 1412 O O . GLY A 1 173 ? -2.863 10.778 22.373 1.00 66.62 173 GLY A O 1
ATOM 1413 N N . ASN A 1 174 ? -4.419 10.800 23.991 1.00 59.78 174 ASN A N 1
ATOM 1414 C CA . ASN A 1 174 ? -3.576 11.506 24.972 1.00 59.78 174 ASN A CA 1
ATOM 1415 C C . ASN A 1 174 ? -2.538 10.574 25.623 1.00 59.78 174 ASN A C 1
ATOM 1417 O O . ASN A 1 174 ? -2.537 10.324 26.829 1.00 59.78 174 ASN A O 1
ATOM 1421 N N . ARG A 1 175 ? -1.644 10.029 24.795 1.00 56.22 175 ARG A N 1
ATOM 1422 C CA . ARG A 1 175 ? -0.652 9.012 25.166 1.00 56.22 175 ARG A CA 1
ATOM 1423 C C . ARG A 1 175 ? 0.215 9.433 26.357 1.00 56.22 175 ARG A C 1
ATOM 1425 O O . ARG A 1 175 ? 0.571 8.581 27.160 1.00 56.22 175 ARG A O 1
ATOM 1432 N N . LYS A 1 176 ? 0.516 10.731 26.500 1.00 55.91 176 LYS A N 1
ATOM 1433 C CA . LYS A 1 176 ? 1.321 11.274 27.610 1.00 55.91 176 LYS A CA 1
ATOM 1434 C C . LYS A 1 176 ? 0.605 11.205 28.960 1.00 55.91 176 LYS A C 1
ATOM 1436 O O . LYS A 1 176 ? 1.248 10.896 29.955 1.00 55.91 176 LYS A O 1
ATOM 1441 N N . GLU A 1 177 ? -0.696 11.475 29.010 1.00 56.97 177 GLU A N 1
ATOM 1442 C CA . GLU A 1 177 ? -1.483 11.305 30.239 1.00 56.97 177 GLU A CA 1
ATOM 1443 C C . GLU A 1 177 ? -1.804 9.836 30.507 1.00 56.97 177 GLU A C 1
ATOM 1445 O O . GLU A 1 177 ? -1.781 9.409 31.659 1.00 56.97 177 GLU A O 1
ATOM 1450 N N . ALA A 1 178 ? -2.017 9.047 29.450 1.00 55.53 178 ALA A N 1
ATOM 1451 C CA . ALA A 1 178 ? -2.264 7.616 29.571 1.00 55.53 178 ALA A CA 1
ATOM 1452 C C . ALA A 1 178 ? -1.065 6.859 30.169 1.00 55.53 178 ALA A C 1
ATOM 1454 O O . ALA A 1 178 ? -1.240 6.081 31.101 1.00 55.53 178 ALA A O 1
ATOM 1455 N N . LEU A 1 179 ? 0.151 7.161 29.693 1.00 56.00 179 LEU A N 1
ATOM 1456 C CA . LEU A 1 179 ? 1.416 6.637 30.229 1.00 56.00 179 LEU A CA 1
ATOM 1457 C C . LEU A 1 179 ? 1.662 7.042 31.691 1.00 56.00 179 LEU A C 1
ATOM 1459 O O . LEU A 1 179 ? 2.317 6.304 32.416 1.00 56.00 179 LEU A O 1
ATOM 1463 N N . LYS A 1 180 ? 1.159 8.210 32.118 1.00 59.41 180 LYS A N 1
ATOM 1464 C CA . LYS A 1 180 ? 1.302 8.701 33.498 1.00 59.41 180 LYS A CA 1
ATOM 1465 C C . LYS A 1 180 ? 0.294 8.077 34.466 1.00 59.41 180 LYS A C 1
ATOM 1467 O O . LYS A 1 180 ? 0.649 7.846 35.613 1.00 59.41 180 LYS A O 1
ATOM 1472 N N . LYS A 1 181 ? -0.956 7.859 34.037 1.00 58.69 181 LYS A N 1
ATOM 1473 C CA . LYS A 1 181 ? -2.034 7.333 34.898 1.00 58.69 181 LYS A CA 1
ATOM 1474 C C . LYS A 1 181 ? -2.037 5.811 35.003 1.00 58.69 181 LYS A C 1
ATOM 1476 O O . LYS A 1 181 ? -2.325 5.289 36.072 1.00 58.69 181 LYS A O 1
ATOM 1481 N N . CYS A 1 182 ? -1.741 5.109 33.912 1.00 56.81 182 CYS A N 1
ATOM 1482 C CA . CYS A 1 182 ? -1.718 3.650 33.876 1.00 56.81 182 CYS A CA 1
ATOM 1483 C C . CYS A 1 182 ? -0.549 3.188 32.993 1.00 56.81 182 CYS A C 1
ATOM 1485 O O . CYS A 1 182 ? -0.765 2.910 31.807 1.00 56.81 182 CYS A O 1
ATOM 1487 N N . PRO A 1 183 ? 0.683 3.113 33.535 1.00 55.09 183 PRO A N 1
ATOM 1488 C CA . PRO A 1 183 ? 1.848 2.661 32.771 1.00 55.09 183 PRO A CA 1
ATOM 1489 C C . PRO A 1 183 ? 1.610 1.271 32.152 1.00 55.09 183 PRO A C 1
ATOM 1491 O O . PRO A 1 183 ? 1.967 1.055 30.993 1.00 55.09 183 PRO A O 1
ATOM 1494 N N . ASP A 1 184 ? 0.858 0.413 32.854 1.00 54.16 184 ASP A N 1
ATOM 1495 C CA . ASP A 1 184 ? 0.549 -0.964 32.449 1.00 54.16 184 ASP A CA 1
ATOM 1496 C C . ASP A 1 184 ? -0.521 -1.101 31.349 1.00 54.16 184 ASP A C 1
ATOM 1498 O O . ASP A 1 184 ? -0.647 -2.137 30.704 1.00 54.16 184 ASP A O 1
ATOM 1502 N N . ILE A 1 185 ? -1.307 -0.049 31.084 1.00 53.44 185 ILE A N 1
ATOM 1503 C CA . ILE A 1 185 ? -2.282 -0.038 29.971 1.00 53.44 185 ILE A CA 1
ATOM 1504 C C . ILE A 1 185 ? -1.587 0.269 28.633 1.00 53.44 185 ILE A C 1
ATOM 1506 O O . ILE A 1 185 ? -2.132 -0.006 27.556 1.00 53.44 185 ILE A O 1
ATOM 1510 N N . VAL A 1 186 ? -0.382 0.847 28.683 1.00 49.12 186 VAL A N 1
ATOM 1511 C CA . VAL A 1 186 ? 0.413 1.205 27.500 1.00 49.12 186 VAL A CA 1
ATOM 1512 C C . VAL A 1 186 ? 1.508 0.173 27.215 1.00 49.12 186 VAL A C 1
ATOM 1514 O O . VAL A 1 186 ? 1.948 0.075 26.065 1.00 49.12 186 VAL A O 1
ATOM 1517 N N . THR A 1 187 ? 1.889 -0.645 28.199 1.00 44.44 187 THR A N 1
ATOM 1518 C CA . THR A 1 187 ? 2.729 -1.829 27.998 1.00 44.44 187 THR A CA 1
ATOM 1519 C C . THR A 1 187 ? 1.875 -2.999 27.493 1.00 44.44 187 THR A C 1
ATOM 1521 O O . THR A 1 187 ? 1.173 -3.692 28.213 1.00 44.44 187 THR A O 1
ATOM 1524 N N . GLU A 1 188 ? 1.904 -3.154 26.170 1.00 51.06 188 GLU A N 1
ATOM 1525 C CA . GLU A 1 188 ? 1.681 -4.405 25.439 1.00 51.06 188 GLU A CA 1
ATOM 1526 C C . GLU A 1 188 ? 0.501 -5.295 25.851 1.00 51.06 188 GLU A C 1
ATOM 1528 O O . GLU A 1 188 ? 0.635 -6.320 26.516 1.00 51.06 188 GLU A O 1
ATOM 1533 N N . ARG A 1 189 ? -0.658 -5.044 25.235 1.00 55.62 189 ARG A N 1
ATOM 1534 C CA . ARG A 1 189 ? -1.556 -6.162 24.933 1.00 55.62 189 ARG A CA 1
ATOM 1535 C C . ARG A 1 189 ? -1.062 -6.879 23.689 1.00 55.62 189 ARG A C 1
ATOM 1537 O O . ARG A 1 189 ? -1.094 -6.304 22.600 1.00 55.62 189 ARG A O 1
ATOM 1544 N N . SER A 1 190 ? -0.672 -8.139 23.867 1.00 57.84 190 SER A N 1
ATOM 1545 C CA . SER A 1 190 ? -0.147 -9.070 22.856 1.00 57.84 190 SER A CA 1
ATOM 1546 C C . SER A 1 190 ? -0.787 -8.940 21.472 1.00 57.84 190 SER A C 1
ATOM 1548 O O . SER A 1 190 ? -0.083 -8.937 20.472 1.00 57.84 190 SER A O 1
ATOM 1550 N N . SER A 1 191 ? -2.108 -8.749 21.386 1.00 55.91 191 SER A N 1
ATOM 1551 C CA . SER A 1 191 ? -2.820 -8.624 20.106 1.00 55.91 191 SER A CA 1
ATOM 1552 C C . SER A 1 191 ? -2.537 -7.321 19.342 1.00 55.91 191 SER A C 1
ATOM 1554 O O . SER A 1 191 ? -2.539 -7.335 18.114 1.00 55.91 191 SER A O 1
ATOM 1556 N N . LYS A 1 192 ? -2.263 -6.201 20.029 1.00 59.22 192 LYS A N 1
ATOM 1557 C CA . LYS A 1 192 ? -1.868 -4.931 19.392 1.00 59.22 192 LYS A CA 1
ATOM 1558 C C . LYS A 1 192 ? -0.444 -5.020 18.848 1.00 59.22 192 LYS A C 1
ATOM 1560 O O . LYS A 1 192 ? -0.225 -4.643 17.700 1.00 59.22 192 LYS A O 1
ATOM 1565 N N . THR A 1 193 ? 0.494 -5.542 19.641 1.00 57.47 193 THR A N 1
ATOM 1566 C CA . THR A 1 193 ? 1.874 -5.784 19.188 1.00 57.47 193 THR A CA 1
ATOM 1567 C C . THR A 1 193 ? 1.881 -6.786 18.032 1.00 57.47 193 THR A C 1
ATOM 1569 O O . THR A 1 193 ? 2.519 -6.553 17.010 1.00 57.47 193 THR A O 1
ATOM 1572 N N . PHE A 1 194 ? 1.078 -7.848 18.126 1.00 63.84 194 PHE A N 1
ATOM 1573 C CA . PHE A 1 194 ? 0.943 -8.859 17.083 1.00 63.84 194 PHE A CA 1
ATOM 1574 C C . PHE A 1 194 ? 0.455 -8.285 15.748 1.00 63.84 194 PHE A C 1
ATOM 1576 O O . PHE A 1 194 ? 1.106 -8.476 14.727 1.00 63.84 194 PHE A O 1
ATOM 1583 N N . VAL A 1 195 ? -0.636 -7.517 15.738 1.00 63.88 195 VAL A N 1
ATOM 1584 C CA . VAL A 1 195 ? -1.156 -6.919 14.494 1.00 63.88 195 VAL A CA 1
ATOM 1585 C C . VAL A 1 195 ? -0.245 -5.815 13.957 1.00 63.88 195 VAL A C 1
ATOM 1587 O O . VAL A 1 195 ? 0.008 -5.758 12.756 1.00 63.88 195 VAL A O 1
ATOM 1590 N N . SER A 1 196 ? 0.264 -4.943 14.830 1.00 65.38 196 SER A N 1
ATOM 1591 C CA . SER A 1 196 ? 1.022 -3.762 14.406 1.00 65.38 196 SER A CA 1
ATOM 1592 C C . SER A 1 196 ? 2.467 -4.058 14.012 1.00 65.38 196 SER A C 1
ATOM 1594 O O . SER A 1 196 ? 3.030 -3.268 13.254 1.00 65.38 196 SER A O 1
ATOM 1596 N N . VAL A 1 197 ? 3.078 -5.121 14.540 1.00 66.75 197 VAL A N 1
ATOM 1597 C CA . VAL A 1 197 ? 4.505 -5.434 14.336 1.00 66.75 197 VAL A CA 1
ATOM 1598 C C . VAL A 1 197 ? 4.675 -6.748 13.583 1.00 66.75 197 VAL A C 1
ATOM 1600 O O . VAL A 1 197 ? 5.342 -6.783 12.555 1.00 66.75 197 VAL A O 1
ATOM 1603 N N . TYR A 1 198 ? 4.052 -7.827 14.060 1.00 73.50 198 TYR A N 1
ATOM 1604 C CA . TYR A 1 198 ? 4.281 -9.157 13.492 1.00 73.50 198 TYR A CA 1
ATOM 1605 C C . TYR A 1 198 ? 3.500 -9.379 12.196 1.00 73.50 198 TYR A C 1
ATOM 1607 O O . TYR A 1 198 ? 4.074 -9.820 11.206 1.00 73.50 198 TYR A O 1
ATOM 1615 N N . TRP A 1 199 ? 2.211 -9.037 12.161 1.00 83.44 199 TRP A N 1
ATOM 1616 C CA . TRP A 1 199 ? 1.400 -9.219 10.956 1.00 83.44 199 TRP A CA 1
ATOM 1617 C C . TRP A 1 199 ? 1.759 -8.214 9.856 1.00 83.44 199 TRP A C 1
ATOM 1619 O O . TRP A 1 199 ? 1.862 -8.589 8.692 1.00 83.44 199 TRP A O 1
ATOM 1629 N N . SER A 1 200 ? 2.027 -6.956 10.215 1.00 79.69 200 SER A N 1
ATOM 1630 C CA . SER A 1 200 ? 2.547 -5.962 9.269 1.00 79.69 200 SER A CA 1
ATOM 1631 C C . SER A 1 200 ? 3.912 -6.373 8.702 1.00 79.69 200 SER A C 1
ATOM 1633 O O . SER A 1 200 ? 4.116 -6.274 7.495 1.00 79.69 200 SER A O 1
ATOM 1635 N N . GLY A 1 201 ? 4.816 -6.897 9.539 1.00 82.19 201 GLY A N 1
ATOM 1636 C CA . GLY A 1 201 ? 6.108 -7.434 9.110 1.00 82.19 201 GLY A CA 1
ATOM 1637 C C . GLY A 1 201 ? 5.972 -8.640 8.180 1.00 82.19 201 GLY A C 1
ATOM 1638 O O . GLY A 1 201 ? 6.630 -8.682 7.142 1.00 82.19 201 GLY A O 1
ATOM 1639 N N . LEU A 1 202 ? 5.071 -9.576 8.499 1.00 88.12 202 LEU A N 1
ATOM 1640 C CA . LEU A 1 202 ? 4.759 -10.723 7.643 1.00 88.12 202 LEU A CA 1
ATOM 1641 C C . LEU A 1 202 ? 4.256 -10.270 6.266 1.00 88.12 202 LEU A C 1
ATOM 1643 O O . LEU A 1 202 ? 4.760 -10.736 5.252 1.00 88.12 202 LEU A O 1
ATOM 1647 N N . LEU A 1 203 ? 3.326 -9.313 6.218 1.00 90.12 203 LEU A N 1
ATOM 1648 C CA . LEU A 1 203 ? 2.792 -8.786 4.959 1.00 90.12 203 LEU A CA 1
ATOM 1649 C C . LEU A 1 203 ? 3.851 -8.054 4.126 1.00 90.12 203 LEU A C 1
ATOM 1651 O O . LEU A 1 203 ? 3.841 -8.156 2.900 1.00 90.12 203 LEU A O 1
ATOM 1655 N N . ILE A 1 204 ? 4.772 -7.325 4.765 1.00 86.81 204 ILE A N 1
ATOM 1656 C CA . ILE A 1 204 ? 5.908 -6.702 4.069 1.00 86.81 204 ILE A CA 1
ATOM 1657 C C . ILE A 1 204 ? 6.813 -7.785 3.474 1.00 86.81 204 ILE A C 1
ATOM 1659 O O . ILE A 1 204 ? 7.188 -7.681 2.310 1.00 86.81 204 ILE A O 1
ATOM 1663 N N . LEU A 1 205 ? 7.119 -8.841 4.232 1.00 89.81 205 LEU A N 1
ATOM 1664 C CA . LEU A 1 205 ? 7.923 -9.965 3.749 1.00 89.81 205 LEU A CA 1
ATOM 1665 C C . LEU A 1 205 ? 7.250 -10.681 2.569 1.00 89.81 205 LEU A C 1
ATOM 1667 O O . LEU A 1 205 ? 7.909 -10.950 1.567 1.00 89.81 205 LEU A O 1
ATOM 1671 N N . GLU A 1 206 ? 5.944 -10.938 2.657 1.00 91.88 206 GLU A N 1
ATOM 1672 C CA . GLU A 1 206 ? 5.149 -11.522 1.571 1.00 91.88 206 GLU A CA 1
ATOM 1673 C C . GLU A 1 206 ? 5.193 -10.653 0.307 1.00 91.88 206 GLU A C 1
ATOM 1675 O O . GLU A 1 206 ? 5.409 -11.175 -0.783 1.00 91.88 206 GLU A O 1
ATOM 1680 N N . ASN A 1 207 ? 5.067 -9.327 0.438 1.00 90.19 207 ASN A N 1
ATOM 1681 C CA . ASN A 1 207 ? 5.196 -8.414 -0.703 1.00 90.19 207 ASN A CA 1
ATOM 1682 C C . ASN A 1 207 ? 6.605 -8.451 -1.300 1.00 90.19 207 ASN A C 1
ATOM 1684 O O . ASN A 1 207 ? 6.745 -8.517 -2.517 1.00 90.19 207 ASN A O 1
ATOM 1688 N N . THR A 1 208 ? 7.649 -8.450 -0.470 1.00 89.25 208 THR A N 1
ATOM 1689 C CA . THR A 1 208 ? 9.033 -8.551 -0.949 1.00 89.25 208 THR A CA 1
ATOM 1690 C C . THR A 1 208 ? 9.247 -9.840 -1.736 1.00 89.25 208 THR A C 1
ATOM 1692 O O . THR A 1 208 ? 9.732 -9.779 -2.861 1.00 89.25 208 THR A O 1
ATOM 1695 N N . ILE A 1 209 ? 8.816 -10.992 -1.204 1.00 91.94 209 ILE A N 1
ATOM 1696 C CA . ILE A 1 209 ? 8.902 -12.278 -1.914 1.00 91.94 209 ILE A CA 1
ATOM 1697 C C . ILE A 1 209 ? 8.125 -12.216 -3.233 1.00 91.94 209 ILE A C 1
ATOM 1699 O O . ILE A 1 209 ? 8.633 -12.664 -4.257 1.00 91.94 209 ILE A O 1
ATOM 1703 N N . PHE A 1 210 ? 6.922 -11.637 -3.235 1.00 92.12 210 PHE A N 1
ATOM 1704 C CA . PHE A 1 210 ? 6.097 -11.511 -4.435 1.00 92.12 210 PHE A CA 1
ATOM 1705 C C . PHE A 1 210 ? 6.811 -10.737 -5.547 1.00 92.12 210 PHE A C 1
ATOM 1707 O O . PHE A 1 210 ? 6.946 -11.245 -6.661 1.00 92.12 210 PHE A O 1
ATOM 1714 N N . TYR A 1 211 ? 7.330 -9.549 -5.238 1.00 88.81 211 TYR A N 1
ATOM 1715 C CA . TYR A 1 211 ? 8.052 -8.732 -6.213 1.00 88.81 211 TYR A CA 1
ATOM 1716 C C . TYR A 1 211 ? 9.383 -9.365 -6.640 1.00 88.81 211 TYR A C 1
ATOM 1718 O O . TYR A 1 211 ? 9.746 -9.278 -7.812 1.00 88.81 211 TYR A O 1
ATOM 1726 N N . SER A 1 212 ? 10.081 -10.075 -5.746 1.00 88.81 212 SER A N 1
ATOM 1727 C CA . SER A 1 212 ? 11.265 -10.862 -6.116 1.00 88.81 212 SER A CA 1
ATOM 1728 C C . SER A 1 212 ? 10.925 -11.994 -7.091 1.00 88.81 212 SER A C 1
ATOM 1730 O O . SER A 1 212 ? 11.654 -12.204 -8.059 1.00 88.81 212 SER A O 1
ATOM 1732 N N . VAL A 1 213 ? 9.808 -12.701 -6.890 1.00 90.00 213 VAL A N 1
ATOM 1733 C CA . VAL A 1 213 ? 9.347 -13.749 -7.816 1.00 90.00 213 VAL A CA 1
ATOM 1734 C C . VAL A 1 213 ? 8.956 -13.152 -9.166 1.00 90.00 213 VAL A C 1
ATOM 1736 O O . VAL A 1 213 ? 9.337 -13.715 -10.186 1.00 90.00 213 VAL A O 1
ATOM 1739 N N . LEU A 1 214 ? 8.261 -12.010 -9.197 1.00 88.06 214 LEU A N 1
ATOM 1740 C CA . LEU A 1 214 ? 7.925 -11.322 -10.452 1.00 88.06 214 LEU A CA 1
ATOM 1741 C C . LEU A 1 214 ? 9.162 -10.881 -11.236 1.00 88.06 214 LEU A C 1
ATOM 1743 O O . LEU A 1 214 ? 9.158 -10.939 -12.463 1.00 88.06 214 LEU A O 1
ATOM 1747 N N . TYR A 1 215 ? 10.218 -10.466 -10.536 1.00 84.75 215 TYR A N 1
ATOM 1748 C CA . TYR A 1 215 ? 11.483 -10.107 -11.167 1.00 84.75 215 TYR A CA 1
ATOM 1749 C C . TYR A 1 215 ? 12.165 -11.321 -11.819 1.00 84.75 215 TYR A C 1
ATOM 1751 O O . TYR A 1 215 ? 12.606 -11.235 -12.960 1.00 84.75 215 TYR A O 1
ATOM 1759 N N . VAL A 1 216 ? 12.208 -12.466 -11.127 1.00 86.69 216 VAL A N 1
ATOM 1760 C CA . VAL A 1 216 ? 12.848 -13.697 -11.636 1.00 86.69 216 VAL A CA 1
ATOM 1761 C C . VAL A 1 216 ? 11.988 -14.416 -12.680 1.00 86.69 216 VAL A C 1
ATOM 1763 O O . VAL A 1 216 ? 12.512 -15.040 -13.601 1.00 86.69 216 VAL A O 1
ATOM 1766 N N . LYS A 1 217 ? 10.661 -14.343 -12.552 1.00 85.50 217 LYS A N 1
ATOM 1767 C CA . LYS A 1 217 ? 9.693 -15.015 -13.422 1.00 85.50 217 LYS A CA 1
ATOM 1768 C C . LYS A 1 217 ? 8.658 -14.009 -13.950 1.00 85.50 217 LYS A C 1
ATOM 1770 O O . LYS A 1 217 ? 7.553 -13.930 -13.410 1.00 85.50 217 LYS A O 1
ATOM 1775 N N . PRO A 1 218 ? 8.971 -13.300 -15.052 1.00 77.62 218 PRO A N 1
ATOM 1776 C CA . PRO A 1 218 ? 8.058 -12.325 -15.659 1.00 77.62 218 PRO A CA 1
ATOM 1777 C C . PRO A 1 218 ? 6.765 -12.961 -16.200 1.00 77.62 218 PRO A C 1
ATOM 1779 O O . PRO A 1 218 ? 5.707 -12.337 -16.197 1.00 77.62 218 PRO A O 1
ATOM 1782 N N . ASN A 1 219 ? 6.834 -14.230 -16.623 1.00 83.56 219 ASN A N 1
ATOM 1783 C CA . ASN A 1 219 ? 5.687 -15.025 -17.071 1.00 83.56 219 ASN A CA 1
ATOM 1784 C C . ASN A 1 219 ? 4.988 -15.692 -15.877 1.00 83.56 219 ASN A C 1
ATOM 1786 O O . ASN A 1 219 ? 5.029 -16.917 -15.713 1.00 83.56 219 ASN A O 1
ATOM 1790 N N . PHE A 1 220 ? 4.400 -14.873 -15.007 1.00 86.00 220 PHE A N 1
ATOM 1791 C CA . PHE A 1 220 ? 3.691 -15.334 -13.818 1.00 86.00 220 PHE A CA 1
ATOM 1792 C C . PHE A 1 220 ? 2.371 -15.998 -14.222 1.00 86.00 220 PHE A C 1
ATOM 1794 O O . PHE A 1 220 ? 1.508 -15.376 -14.833 1.00 86.00 220 PHE A O 1
ATOM 1801 N N . SER A 1 221 ? 2.201 -17.275 -13.893 1.00 91.12 221 SER A N 1
ATOM 1802 C CA . SER A 1 221 ? 1.048 -18.078 -14.310 1.00 91.12 221 SER A CA 1
ATOM 1803 C C . SER A 1 221 ? 0.037 -18.278 -13.179 1.00 91.12 221 SER A C 1
ATOM 1805 O O . SER A 1 221 ? 0.336 -18.088 -12.003 1.00 91.12 221 SER A O 1
ATOM 1807 N N . TRP A 1 222 ? -1.163 -18.756 -13.515 1.00 91.31 222 TRP A N 1
ATOM 1808 C CA . TRP A 1 222 ? -2.158 -19.158 -12.512 1.00 91.31 222 TRP A CA 1
ATOM 1809 C C . TRP A 1 222 ? -1.681 -20.288 -11.595 1.00 91.31 222 TRP A C 1
ATOM 1811 O O . TRP A 1 222 ? -2.123 -20.374 -10.452 1.00 91.31 222 TRP A O 1
ATOM 1821 N N . PHE A 1 223 ? -0.766 -21.139 -12.067 1.00 91.19 223 PHE A N 1
ATOM 1822 C CA . PHE A 1 223 ? -0.154 -22.161 -11.223 1.00 91.19 223 PHE A CA 1
ATOM 1823 C C . PHE A 1 223 ? 0.745 -21.531 -10.153 1.00 91.19 223 PHE A C 1
ATOM 1825 O O . PHE A 1 223 ? 0.743 -21.973 -9.008 1.00 91.19 223 PHE A O 1
ATOM 1832 N N . ASP A 1 224 ? 1.444 -20.444 -10.488 1.00 88.94 224 ASP A N 1
ATOM 1833 C CA . ASP A 1 224 ? 2.250 -19.694 -9.521 1.00 88.94 224 ASP A CA 1
ATOM 1834 C C . ASP A 1 224 ? 1.369 -19.036 -8.454 1.00 88.94 224 ASP A C 1
ATOM 1836 O O . ASP A 1 224 ? 1.730 -19.027 -7.279 1.00 88.94 224 ASP A O 1
ATOM 1840 N N . THR A 1 225 ? 0.169 -18.575 -8.824 1.00 89.38 225 THR A N 1
ATOM 1841 C CA . THR A 1 225 ? -0.838 -18.066 -7.877 1.00 89.38 225 THR A CA 1
ATOM 1842 C C . THR A 1 225 ? -1.241 -19.110 -6.826 1.00 89.38 225 THR A C 1
ATOM 1844 O O . THR A 1 225 ? -1.535 -18.737 -5.691 1.00 89.38 225 THR A O 1
ATOM 1847 N N . LEU A 1 226 ? -1.231 -20.412 -7.142 1.00 90.56 226 LEU A N 1
ATOM 1848 C CA . LEU A 1 226 ? -1.619 -21.458 -6.181 1.00 90.56 226 LEU A CA 1
ATOM 1849 C C . LEU A 1 226 ? -0.678 -21.519 -4.974 1.00 90.56 226 LEU A C 1
ATOM 1851 O O . LEU A 1 226 ? -1.135 -21.756 -3.854 1.00 90.56 226 LEU A O 1
ATOM 1855 N N . TRP A 1 227 ? 0.610 -21.226 -5.171 1.00 88.69 227 TRP A N 1
ATOM 1856 C CA . TRP A 1 227 ? 1.591 -21.161 -4.083 1.00 88.69 227 TRP A CA 1
ATOM 1857 C C . TRP A 1 227 ? 1.310 -20.038 -3.079 1.00 88.69 227 TRP A C 1
ATOM 1859 O O . TRP A 1 227 ? 1.791 -20.096 -1.950 1.00 88.69 227 TRP A O 1
ATOM 1869 N N . TRP A 1 228 ? 0.477 -19.060 -3.445 1.00 91.81 228 TRP A N 1
ATOM 1870 C CA . TRP A 1 228 ? 0.052 -17.971 -2.564 1.00 91.81 228 TRP A CA 1
ATOM 1871 C C . TRP A 1 228 ? -1.189 -18.308 -1.728 1.00 91.81 228 TRP A C 1
ATOM 1873 O O . TRP A 1 228 ? -1.505 -17.578 -0.787 1.00 91.81 228 TRP A O 1
ATOM 1883 N N . LEU A 1 229 ? -1.882 -19.421 -2.004 1.00 91.19 229 LEU A N 1
ATOM 1884 C CA . LEU A 1 229 ? -3.078 -19.820 -1.251 1.00 91.19 229 LEU A CA 1
ATOM 1885 C C . LEU A 1 229 ? -2.818 -20.049 0.248 1.00 91.19 229 LEU A C 1
ATOM 1887 O O . LEU A 1 229 ? -3.639 -19.587 1.043 1.00 91.19 229 LEU A O 1
ATOM 1891 N N . PRO A 1 230 ? -1.713 -20.693 0.682 1.00 92.44 230 PRO A N 1
ATOM 1892 C CA . PRO A 1 230 ? -1.419 -20.841 2.107 1.00 92.44 230 PRO A CA 1
ATOM 1893 C C . PRO A 1 230 ? -1.227 -19.494 2.817 1.00 92.44 230 PRO A C 1
ATOM 1895 O O . PRO A 1 230 ? -1.782 -19.292 3.897 1.00 92.44 230 PRO A O 1
ATOM 1898 N N . ALA A 1 231 ? -0.508 -18.554 2.193 1.00 90.50 231 ALA A N 1
ATOM 1899 C CA . ALA A 1 231 ? -0.311 -17.203 2.725 1.00 90.50 231 ALA A CA 1
ATOM 1900 C C . ALA A 1 231 ? -1.643 -16.441 2.816 1.00 90.50 231 ALA A C 1
ATOM 1902 O O . ALA A 1 231 ? -1.972 -15.844 3.841 1.00 90.50 231 ALA A O 1
ATOM 1903 N N . LEU A 1 232 ? -2.482 -16.541 1.783 1.00 91.94 232 LEU A N 1
ATOM 1904 C CA . LEU A 1 232 ? -3.819 -15.952 1.781 1.00 91.94 232 LEU A CA 1
ATOM 1905 C C . LEU A 1 232 ? -4.713 -16.549 2.880 1.00 91.94 232 LEU A C 1
ATOM 1907 O O . LEU A 1 232 ? -5.375 -15.807 3.606 1.00 91.94 232 LEU A O 1
ATOM 1911 N N . ALA A 1 233 ? -4.706 -17.871 3.057 1.00 92.56 233 ALA A N 1
ATOM 1912 C CA . ALA A 1 233 ? -5.457 -18.543 4.115 1.00 92.56 233 ALA A CA 1
ATOM 1913 C C . ALA A 1 233 ? -4.987 -18.111 5.513 1.00 92.56 233 ALA A C 1
ATOM 1915 O O . ALA A 1 233 ? -5.819 -17.817 6.378 1.00 92.56 233 ALA A O 1
ATOM 1916 N N . LEU A 1 234 ? -3.670 -18.005 5.717 1.00 91.38 234 LEU A N 1
ATOM 1917 C CA . LEU A 1 234 ? -3.078 -17.494 6.952 1.00 91.38 234 LEU A CA 1
ATOM 1918 C C . LEU A 1 234 ? -3.533 -16.054 7.222 1.00 91.38 234 LEU A C 1
ATOM 1920 O O . LEU A 1 234 ? -4.029 -15.766 8.309 1.00 91.38 234 LEU A O 1
ATOM 1924 N N . ASN A 1 235 ? -3.472 -15.168 6.228 1.00 92.25 235 ASN A N 1
ATOM 1925 C CA . ASN A 1 235 ? -3.914 -13.778 6.357 1.00 92.25 235 ASN A CA 1
ATOM 1926 C C . ASN A 1 235 ? -5.416 -13.642 6.661 1.00 92.25 235 ASN A C 1
ATOM 1928 O O . ASN A 1 235 ? -5.809 -12.814 7.492 1.00 92.25 235 ASN A O 1
ATOM 1932 N N . ILE A 1 236 ? -6.272 -14.482 6.064 1.00 91.00 236 ILE A N 1
ATOM 1933 C CA . ILE A 1 236 ? -7.706 -14.549 6.404 1.00 91.00 236 ILE A CA 1
ATOM 1934 C C . ILE A 1 236 ? -7.892 -14.991 7.857 1.00 91.00 236 ILE A C 1
ATOM 1936 O O . ILE A 1 236 ? -8.701 -14.408 8.588 1.00 91.00 236 ILE A O 1
ATOM 1940 N N . TRP A 1 237 ? -7.158 -16.015 8.290 1.00 91.06 237 TRP A N 1
ATOM 1941 C CA . TRP A 1 237 ? -7.225 -16.513 9.660 1.00 91.06 237 TRP A CA 1
ATOM 1942 C C . TRP A 1 237 ? -6.774 -15.451 10.672 1.00 91.06 237 TRP A C 1
ATOM 1944 O O . TRP A 1 237 ? -7.506 -15.176 11.626 1.00 91.06 237 TRP A O 1
ATOM 1954 N N . LEU A 1 238 ? -5.641 -14.785 10.422 1.00 87.06 238 LEU A N 1
ATOM 1955 C CA . LEU A 1 238 ? -5.121 -13.686 11.245 1.00 87.06 238 LEU A CA 1
ATOM 1956 C C . LEU A 1 238 ? -6.128 -12.534 11.329 1.00 87.06 238 LEU A C 1
ATOM 1958 O O . LEU A 1 238 ? -6.441 -12.057 12.422 1.00 87.06 238 LEU A O 1
ATOM 1962 N N . THR A 1 239 ? -6.710 -12.150 10.190 1.00 87.19 239 THR A N 1
ATOM 1963 C CA . THR A 1 239 ? -7.764 -11.131 10.100 1.00 87.19 239 THR A CA 1
ATOM 1964 C C . THR A 1 239 ? -8.946 -11.471 11.008 1.00 87.19 239 THR A C 1
ATOM 1966 O O . THR A 1 239 ? -9.352 -10.662 11.847 1.00 87.19 239 THR A O 1
ATOM 1969 N N . ARG A 1 240 ? -9.493 -12.685 10.884 1.00 87.19 240 ARG A N 1
ATOM 1970 C CA . ARG A 1 240 ? -10.642 -13.128 11.691 1.00 87.19 240 ARG A CA 1
ATOM 1971 C C . ARG A 1 240 ? -10.308 -13.181 13.177 1.00 87.19 240 ARG A C 1
ATOM 1973 O O . ARG A 1 240 ? -11.139 -12.791 13.995 1.00 87.19 240 ARG A O 1
ATOM 1980 N N . ARG A 1 241 ? -9.101 -13.637 13.518 1.00 85.12 241 ARG A N 1
ATOM 1981 C CA . ARG A 1 241 ? -8.666 -13.821 14.903 1.00 85.12 241 ARG A CA 1
ATOM 1982 C C . ARG A 1 241 ? -8.357 -12.505 15.608 1.00 85.12 241 ARG A C 1
ATOM 1984 O O . ARG A 1 241 ? -8.668 -12.399 16.786 1.00 85.12 241 ARG A O 1
ATOM 1991 N N . HIS A 1 242 ? -7.781 -11.513 14.926 1.00 82.25 242 HIS A N 1
ATOM 1992 C CA . HIS A 1 242 ? -7.199 -10.345 15.601 1.00 82.25 242 HIS A CA 1
ATOM 1993 C C . HIS A 1 242 ? -7.902 -9.005 15.355 1.00 82.25 242 HIS A C 1
ATOM 1995 O O . HIS A 1 242 ? -7.754 -8.116 16.193 1.00 82.25 242 HIS A O 1
ATOM 2001 N N . VAL A 1 243 ? -8.722 -8.836 14.306 1.00 82.88 243 VAL A N 1
ATOM 2002 C CA . VAL A 1 243 ? -9.433 -7.557 14.081 1.00 82.88 243 VAL A CA 1
ATOM 2003 C C . VAL A 1 243 ? -10.332 -7.204 15.265 1.00 82.88 243 VAL A C 1
ATOM 2005 O O . VAL A 1 243 ? -10.193 -6.129 15.840 1.00 82.88 243 VAL A O 1
ATOM 2008 N N . THR A 1 244 ? -11.247 -8.098 15.656 1.00 82.62 244 THR A N 1
ATOM 2009 C CA . THR A 1 244 ? -12.196 -7.806 16.745 1.00 82.62 244 THR A CA 1
ATOM 2010 C C . THR A 1 244 ? -11.482 -7.585 18.084 1.00 82.62 244 THR A C 1
ATOM 2012 O O . THR A 1 244 ? -11.755 -6.553 18.693 1.00 82.62 244 THR A O 1
ATOM 2015 N N . PRO A 1 245 ? -10.520 -8.429 18.510 1.00 81.25 245 PRO A N 1
ATOM 2016 C CA . PRO A 1 245 ? -9.754 -8.166 19.729 1.00 81.25 245 PRO A CA 1
ATOM 2017 C C . PRO A 1 245 ? -9.015 -6.826 19.724 1.00 81.25 245 PRO A C 1
ATOM 2019 O O . PRO A 1 245 ? -9.025 -6.125 20.730 1.00 81.25 245 PRO A O 1
ATOM 2022 N N . VAL A 1 246 ? -8.420 -6.413 18.598 1.00 78.69 246 VAL A N 1
ATOM 2023 C CA . VAL A 1 246 ? -7.777 -5.089 18.498 1.00 78.69 246 VAL A CA 1
ATOM 2024 C C . VAL A 1 246 ? -8.792 -3.959 18.678 1.00 78.69 246 VAL A C 1
ATOM 2026 O O . VAL A 1 246 ? -8.492 -2.976 19.353 1.00 78.69 246 VAL A O 1
ATOM 2029 N N . LEU A 1 247 ? -10.004 -4.094 18.131 1.00 81.69 247 LEU A N 1
ATOM 2030 C CA . LEU A 1 247 ? -11.076 -3.119 18.354 1.00 81.69 247 LEU A CA 1
ATOM 2031 C C . LEU A 1 247 ? -11.573 -3.118 19.806 1.00 81.69 247 LEU A C 1
ATOM 2033 O O . LEU A 1 247 ? -11.901 -2.060 20.329 1.00 81.69 247 LEU A O 1
ATOM 2037 N N . GLU A 1 248 ? -11.619 -4.268 20.474 1.00 81.25 248 GLU A N 1
ATOM 2038 C CA . GLU A 1 248 ? -12.015 -4.353 21.885 1.00 81.25 248 GLU A CA 1
ATOM 2039 C C . GLU A 1 248 ? -10.978 -3.733 22.822 1.00 81.25 248 GLU A C 1
ATOM 2041 O O . GLU A 1 248 ? -11.356 -3.056 23.774 1.00 81.25 248 GLU A O 1
ATOM 2046 N N . ILE A 1 249 ? -9.682 -3.857 22.513 1.00 76.38 249 ILE A N 1
ATOM 2047 C CA . ILE A 1 249 ? -8.615 -3.151 23.245 1.00 76.38 249 ILE A CA 1
ATOM 2048 C C . ILE A 1 249 ? -8.863 -1.636 23.257 1.00 76.38 249 ILE A C 1
ATOM 2050 O O . ILE A 1 249 ? -8.567 -0.975 24.248 1.00 76.38 249 ILE A O 1
ATOM 2054 N N . MET A 1 250 ? -9.452 -1.083 22.192 1.00 74.38 250 MET A N 1
ATOM 2055 C CA . MET A 1 250 ? -9.789 0.342 22.129 1.00 74.38 250 MET A CA 1
ATOM 2056 C C . MET A 1 250 ? -10.891 0.748 23.093 1.00 74.38 250 MET A C 1
ATOM 2058 O O . MET A 1 250 ? -10.935 1.902 23.501 1.00 74.38 250 MET A O 1
ATOM 2062 N N . LEU A 1 251 ? -11.787 -0.173 23.441 1.00 75.94 251 LEU A N 1
ATOM 2063 C CA . LEU A 1 251 ? -12.831 0.086 24.427 1.00 75.94 251 LEU A CA 1
ATOM 2064 C C . LEU A 1 251 ? -12.231 0.148 25.830 1.00 75.94 251 LEU A C 1
ATOM 2066 O O . LEU A 1 251 ? -12.629 0.985 26.628 1.00 75.94 251 LEU A O 1
ATOM 2070 N N . ASP A 1 252 ? -11.196 -0.643 26.097 1.00 70.50 252 ASP A N 1
ATOM 2071 C CA . ASP A 1 252 ? -10.547 -0.668 27.408 1.00 70.50 252 ASP A CA 1
ATOM 2072 C C . ASP A 1 252 ? -9.750 0.606 27.719 1.00 70.50 252 ASP A C 1
ATOM 2074 O O . ASP A 1 252 ? -9.455 0.880 28.884 1.00 70.50 252 ASP A O 1
ATOM 2078 N N . TYR A 1 253 ? -9.480 1.444 26.711 1.00 68.44 253 TYR A N 1
ATOM 2079 C CA . TYR A 1 253 ? -8.972 2.801 26.917 1.00 68.44 253 TYR A CA 1
ATOM 2080 C C . TYR A 1 253 ? -9.973 3.733 27.618 1.00 68.44 253 TYR A C 1
ATOM 2082 O O . TYR A 1 253 ? -9.569 4.794 28.084 1.00 68.44 253 TYR A O 1
ATOM 2090 N N . GLU A 1 254 ? -11.238 3.341 27.792 1.00 64.12 254 GLU A N 1
ATOM 2091 C CA . GLU A 1 254 ? -12.206 4.038 28.653 1.00 64.12 254 GLU A CA 1
ATOM 2092 C C . GLU A 1 254 ? -11.678 4.222 30.084 1.00 64.12 254 GLU A C 1
ATOM 2094 O O . GLU A 1 254 ? -11.841 5.292 30.673 1.00 64.12 254 GLU A O 1
ATOM 2099 N N . LYS A 1 255 ? -10.923 3.236 30.590 1.00 64.25 255 LYS A N 1
ATOM 2100 C CA . LYS A 1 255 ? -10.287 3.262 31.918 1.00 64.25 255 LYS A CA 1
ATOM 2101 C C . LYS A 1 255 ? -9.268 4.396 32.090 1.00 64.25 255 LYS A C 1
ATOM 2103 O O . LYS A 1 255 ? -8.986 4.804 33.210 1.00 64.25 255 LYS A O 1
ATOM 2108 N N . LEU A 1 256 ? -8.725 4.933 30.992 1.00 61.00 256 LEU A N 1
ATOM 2109 C CA . LEU A 1 256 ? -7.810 6.083 31.020 1.00 61.00 256 LEU A CA 1
ATOM 2110 C C . LEU A 1 256 ? -8.548 7.406 31.273 1.00 61.00 256 LEU A C 1
ATOM 2112 O O . LEU A 1 256 ? -7.974 8.343 31.835 1.00 61.00 256 LEU A O 1
ATOM 2116 N N . TYR A 1 257 ? -9.810 7.487 30.844 1.00 59.41 257 TYR A N 1
ATOM 2117 C CA . TYR A 1 257 ? -10.658 8.671 30.981 1.00 59.41 257 TYR A CA 1
ATOM 2118 C C . TYR A 1 257 ? -11.504 8.625 32.263 1.00 59.41 257 TYR A C 1
ATOM 2120 O O . TYR A 1 257 ? -11.716 9.672 32.871 1.00 59.41 257 TYR A O 1
ATOM 2128 N N . PHE A 1 258 ? -11.886 7.426 32.721 1.00 59.56 258 PHE A N 1
ATOM 2129 C CA . PHE A 1 258 ? -12.492 7.168 34.032 1.00 59.56 258 PHE A CA 1
ATOM 2130 C C . PHE A 1 258 ? -11.672 6.124 34.801 1.00 59.56 258 PHE A C 1
ATOM 2132 O O . PHE A 1 258 ? -11.914 4.926 34.636 1.00 59.56 258 PHE A O 1
ATOM 2139 N N . PRO A 1 259 ? -10.711 6.535 35.650 1.00 55.50 259 PRO A N 1
ATOM 2140 C CA . PRO A 1 259 ? -10.126 5.607 36.602 1.00 55.50 259 PRO A CA 1
ATOM 2141 C C . PRO A 1 259 ? -11.240 5.187 37.561 1.00 55.50 259 PRO A C 1
ATOM 2143 O O . PRO A 1 259 ? -11.805 6.021 38.272 1.00 55.50 259 PRO A O 1
ATOM 2146 N N . ILE A 1 260 ? -11.600 3.906 37.540 1.00 48.00 260 ILE A N 1
ATOM 2147 C CA . ILE A 1 260 ? -12.449 3.331 38.581 1.00 48.00 260 ILE A CA 1
ATOM 2148 C C . ILE A 1 260 ? -11.666 3.541 39.880 1.00 48.00 260 ILE A C 1
ATOM 2150 O O . ILE A 1 260 ? -10.511 3.125 39.964 1.00 48.00 260 ILE A O 1
ATOM 2154 N N . ARG A 1 261 ? -12.239 4.275 40.841 1.00 42.25 261 ARG A N 1
ATOM 2155 C CA . ARG A 1 261 ? -11.683 4.308 42.195 1.00 42.25 261 ARG A CA 1
ATOM 2156 C C . ARG A 1 261 ? -11.866 2.900 42.753 1.00 42.25 261 ARG A C 1
ATOM 2158 O O . ARG A 1 261 ? -13.011 2.484 42.918 1.00 42.25 261 ARG A O 1
ATOM 2165 N N . GLU A 1 262 ? -10.762 2.181 42.924 1.00 42.84 262 GLU A N 1
ATOM 2166 C CA . GLU A 1 262 ? -10.706 1.044 43.848 1.00 42.84 262 GLU A CA 1
ATOM 2167 C C . GLU A 1 262 ? -10.992 1.523 45.275 1.00 42.84 262 GLU A C 1
ATOM 2169 O O . GLU A 1 262 ? -10.562 2.655 45.617 1.00 42.84 262 GLU A O 1
#

Organism: NCBI:txid2594882

Foldseek 3Di:
DLVVLVVVLVVLCVVCVVVLVVLVVCLVVVLVVVVVVVLVVLLVVDPCSVVQVVVVDPVSVVVSSVVSCVVPLLVLLVSLVVSLLVSLLVVLVSRAQAQDP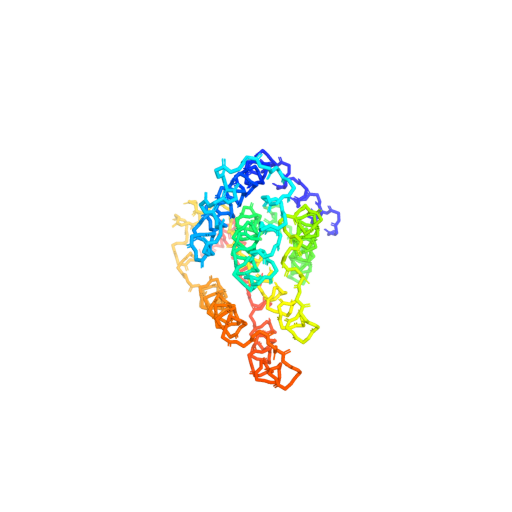VVLVDPDDPVVSLVSSVSSLVVQLVVSVVVLVVLCVPPSSVSNQPADPLLNVLSVLLVSLLSNLSNLHHDLPPVVLLCVPCVPLVPDDPLSCCSNPVSNVLSVVVVVVSSVCCNVCVPCDNVNSVVCVVVSVVSVVNCVPRVSVSSSSNSVSSCSSPVDDD

Sequence (262 aa):
MKKLAFYRLMLSLRRNILLFLFYMVCYLVLSIVVINHVTYWLAFDYPDFISIVRTGDRSLLQDLVFQIIIENQTVYHCISALFTLALIWLFSLRLPLQLPGALYVCPAGKADKLHYLRLYLAGKITLLVLLLLIITYTGWGGFFFYLQPPALVVQISLTAFLFLAFSLNPDPGNRKEALKKCPDIVTERSSKTFVSVYWSGLLILENTIFYSVLYVKPNFSWFDTLWWLPALALNIWLTRRHVTPVLEIMLDYEKLYFPIRE

pLDDT: mean 81.9, std 11.51, range [42.25, 93.19]

Secondary structure (DSSP, 8-state):
-HHHHHHHHHHHHHHHHHHHHHHHHHHHHHHHHHHHHHHHHHHTTSTTHHHHHHHT-HHHHHHHHHHHHHHTHHHHHHHHHHHHHHHHHHHHHHS-B---HHHHHS---HHHHHHHHHHHHHHHHHHHHHHHHHHHHSGGGGGGG-S-HHHHHHHHHHHHHHHHHHH--B--S-HHHHHHH-HHHHS--HHHHIIIIIIHHHHHHHHHHHHHHHHH-SS--HHHHHTTHHHHHHHHHHHHHHHHHHHHHHHHTHHHHS----

Radius of gyration: 22.64 Å; chains: 1; bounding box: 50×42×76 Å

=== Feature glossary ===
The record interleaves many kinds of information about one protein. Here is each kind framed as the question it answers.

Q: What known structures does this most resemble?
A: Structural nearest neighbors (via Foldseek easy-search vs the PDB). Reported per hit: target PDB id, E-value, and alignment TM-score. A TM-score above ~0.5 is the conventional threshold for 'same fold'.

Q: Where is each backbone atom in 3D?
A: The mmCIF table is the protein's shape written out atom by atom. For each backbone N, Cα, C, and carbonyl O, it records an (x, y, z) coordinate triple in Å plus the residue type, chain letter, and residue number.

Q: What are the backbone torsion angles?
A: The φ/ψ torsion pair specifies the backbone conformation at each residue. φ rotates about the N–Cα bond, ψ about the Cα–C bond. Steric clashes forbid most of the (φ, ψ) plane — the allowed regions (α-helix basin, β-sheet basin, left-handed helix) are the Ramachandran-allowed regions.

Q: Which residues are buried vs exposed?
A: Solvent-accessible surface area (SASA) is the area in Å² traced out by the centre of a 1.4 Å probe sphere (a water molecule) rolled over the protein's van der Waals surface (Shrake–Rupley / Lee–Richards construction). Buried residues have near-zero SASA; fully exposed residues can exceed 200 Å². The total SASA scales roughly with the number of surface residues.

Q: How confident is the AlphaFold model at each residue?
A: pLDDT is the predicted lDDT-Cα score: AlphaFold's confidence that the local environment of each residue (all inter-atomic distances within 15 Å) is correctly placed. It is a per-residue number between 0 and 100, with higher meaning more reliable.

Q: What does the local fold look like, residue by residue?
A: 3Di is Foldseek's structural alphabet. Each residue is assigned one of twenty discrete states based on how its Cα sits relative to its spatial (not sequential) neighbors. Aligning 3Di strings finds structural homologs roughly as well as full 3D superposition, but orders of magnitude faster.

Q: How big and how compact is the whole molecule?
A: Radius of gyration (Rg) is the root-mean-square distance of Cα atoms from their centroid — a single number for overall size and compactness. A globular domain of N residues has Rg ≈ 2.2·N^0.38 Å; an extended or disordered chain has a much larger Rg. The Cα contact count is the number of residue pairs whose Cα atoms are within 8 Å and are more than four positions apart in sequence — a standard proxy for tertiary packing density. The bounding box is the smallest axis-aligned box enclosing all Cα atoms.

Q: Which residues are in helices, strands, or loops?
A: DSSP 8-state secondary structure assigns each residue one of H (α-helix), G (3₁₀-helix), I (π-helix), E (extended β-strand), B (isolated β-bridge), T (hydrogen-bonded turn), S (bend), or '-' (coil). The assignment is computed from backbone hydrogen-bond geometry via the Kabsch–Sander algorithm.

Q: How mobile is each atom in the crystal?
A: Crystallographic B-factors measure how much each atom's electron density is smeared out, in Å². They rise in mobile loops and surface residues and fall in the buried interior. In AlphaFold models this column is repurposed to hold pLDDT instead.

Q: What if only a Cα trace is available?
A: P-SEA three-state annotation labels each residue as helix, strand, or coil based purely on the geometry of the Cα trace. It serves as a fallback when the full backbone (and thus DSSP) is unavailable.

Q: What family and function is it annotated with?
A: Database cross-references. InterPro integrates a dozen domain/family signature databases into unified entries with residue-range hits. GO terms attach function/process/location labels with evidence codes. CATH codes position the fold in a four-level structural taxonomy. Organism is the NCBI-taxonomy species name.

Q: Are the domains correctly placed relative to each other?
A: Predicted Aligned Error (PAE) is an AlphaFold confidence matrix: entry (i, j) is the expected error in the position of residue j, in ångströms, when the prediction is superimposed on the true structure at residue i. Low PAE within a block of residues means that block is internally rigid and well-predicted; high PAE between two blocks means their relative placement is uncertain even if each block individually is confident.

Q: What do the diagnostic plots show?
A: Three diagnostic plots accompany the record. The Cα contact map visualizes the tertiary structure as a 2D adjacency matrix (8 Å cutoff, sequence-local contacts suppressed). The Ramachandran plot shows the distribution of backbone (φ, ψ) torsions, with points in the α and β basins reflecting secondary structure content. The PAE plot shows AlphaFold's inter-residue confidence as a color matrix.

Q: What is the amino-acid chain?
A: Primary structure: the covalent order of the twenty standard amino acids along the backbone. Two proteins with the same sequence will (almost always) fold to the same structure; two with 30% identity often share a fold but not the details.

Q: What do the rendered images show?
A: The six renders are orthographic views along the three Cartesian axes in both directions. Representation (cartoon, sticks, or surface) and color scheme (sequence-rainbow or by-chain) vary across proteins so the training set covers all the common visualization conventions.